Protein AF-A0A2V0NKI1-F1 (afdb_monomer_lite)

Radius of gyration: 50.58 Å; chains: 1; bounding box: 112×84×139 Å

pLDDT: mean 71.42, std 19.29, range [29.73, 95.88]

Structure (mmCIF, N/CA/C/O backbone):
data_AF-A0A2V0NKI1-F1
#
_entry.id   AF-A0A2V0NKI1-F1
#
loop_
_atom_site.group_PDB
_atom_site.id
_atom_site.type_symbol
_atom_site.label_atom_id
_atom_site.label_alt_id
_atom_site.label_comp_id
_atom_site.label_asym_id
_atom_site.label_entity_id
_atom_site.label_seq_id
_atom_site.pdbx_PDB_ins_code
_atom_site.Cartn_x
_atom_site.Cartn_y
_atom_site.Cartn_z
_atom_site.occupancy
_atom_site.B_iso_or_equiv
_atom_site.auth_seq_id
_atom_site.auth_comp_id
_atom_site.auth_asym_id
_atom_site.auth_atom_id
_atom_site.pdbx_PDB_model_num
ATOM 1 N N . MET A 1 1 ? 30.626 45.806 -41.479 1.00 42.84 1 MET A N 1
ATOM 2 C CA . MET A 1 1 ? 31.900 45.956 -42.205 1.00 42.84 1 MET A CA 1
ATOM 3 C C . MET A 1 1 ? 31.624 45.626 -43.654 1.00 42.84 1 MET A C 1
ATOM 5 O O . MET A 1 1 ? 31.776 44.486 -44.073 1.00 42.84 1 MET A O 1
ATOM 9 N N . GLU A 1 2 ? 31.114 46.631 -44.366 1.00 38.22 2 GLU A N 1
ATOM 10 C CA . GLU A 1 2 ? 31.256 46.736 -45.813 1.00 38.22 2 GLU A CA 1
ATOM 11 C C . GLU A 1 2 ? 32.729 46.614 -46.216 1.00 38.22 2 GLU A C 1
ATOM 13 O O . GLU A 1 2 ? 33.619 47.133 -45.541 1.00 38.22 2 GLU A O 1
ATOM 18 N N . GLY A 1 3 ? 32.954 45.936 -47.335 1.00 38.38 3 GLY A N 1
ATOM 19 C CA . GLY A 1 3 ? 34.212 45.898 -48.064 1.00 38.38 3 GLY A CA 1
ATOM 20 C C . GLY A 1 3 ? 33.867 45.924 -49.542 1.00 38.38 3 GLY A C 1
ATOM 21 O O . GLY A 1 3 ? 33.578 44.890 -50.136 1.00 38.38 3 GLY A O 1
ATOM 22 N N . ASP A 1 4 ? 33.793 47.141 -50.056 1.00 36.22 4 ASP A N 1
ATOM 23 C CA . ASP A 1 4 ? 33.351 47.521 -51.386 1.00 36.22 4 ASP A CA 1
ATOM 24 C C . ASP A 1 4 ? 34.476 47.392 -52.434 1.00 36.22 4 ASP A C 1
ATOM 26 O O . ASP A 1 4 ? 35.662 47.440 -52.112 1.00 36.22 4 ASP A O 1
ATOM 30 N N . ALA A 1 5 ? 34.034 47.309 -53.688 1.00 36.66 5 ALA A N 1
ATOM 31 C CA . ALA A 1 5 ? 34.648 47.823 -54.912 1.00 36.66 5 ALA A CA 1
ATOM 32 C C . ALA A 1 5 ? 36.059 47.390 -55.388 1.00 36.66 5 ALA A C 1
ATOM 34 O O . ALA A 1 5 ? 37.097 47.737 -54.836 1.00 36.66 5 ALA A O 1
ATOM 35 N N . GLY A 1 6 ? 36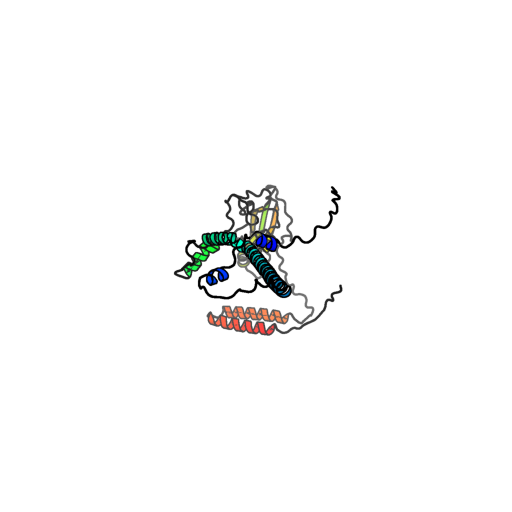.065 46.905 -56.638 1.00 31.33 6 GLY A N 1
ATOM 36 C CA . GLY A 1 6 ? 36.747 47.631 -57.720 1.00 31.33 6 GLY A CA 1
ATOM 37 C C . GLY A 1 6 ? 37.967 46.947 -58.341 1.00 31.33 6 GLY A C 1
ATOM 38 O O . GLY A 1 6 ? 38.971 46.722 -57.678 1.00 31.33 6 GLY A O 1
ATOM 39 N N . GLY A 1 7 ? 37.931 46.688 -59.658 1.00 31.89 7 GLY A N 1
ATOM 40 C CA . GLY A 1 7 ? 39.127 46.193 -60.349 1.00 31.89 7 GLY A CA 1
ATOM 41 C C . GLY A 1 7 ? 39.020 45.853 -61.837 1.00 31.89 7 GLY A C 1
ATOM 42 O O . GLY A 1 7 ? 39.286 44.724 -62.208 1.00 31.89 7 GLY A O 1
ATOM 43 N N . SER A 1 8 ? 38.684 46.849 -62.660 1.00 36.12 8 SER A N 1
ATOM 44 C CA . SER A 1 8 ? 39.164 47.098 -64.037 1.00 36.12 8 SER A CA 1
ATOM 45 C C . SER A 1 8 ? 39.086 46.035 -65.160 1.00 36.12 8 SER A C 1
ATOM 47 O O . SER A 1 8 ? 39.614 44.929 -65.100 1.00 36.12 8 SER A O 1
ATOM 49 N N . ARG A 1 9 ? 38.515 46.484 -66.288 1.00 38.69 9 ARG A N 1
ATOM 50 C CA . ARG A 1 9 ? 38.535 45.854 -67.618 1.00 38.69 9 ARG A CA 1
ATOM 51 C C . ARG A 1 9 ? 39.952 45.849 -68.210 1.00 38.69 9 ARG A C 1
ATOM 53 O O . ARG A 1 9 ? 40.608 46.885 -68.243 1.00 38.69 9 ARG A O 1
ATOM 60 N N . GLY A 1 10 ? 40.350 44.713 -68.783 1.00 36.19 10 GLY A N 1
ATOM 61 C CA . GLY A 1 10 ? 41.530 44.550 -69.632 1.00 36.19 10 GLY A CA 1
ATOM 62 C C . GLY A 1 10 ? 41.159 43.827 -70.928 1.00 36.19 10 GLY A C 1
ATOM 63 O O . GLY A 1 10 ? 40.357 42.900 -70.928 1.00 36.19 10 GLY A O 1
ATOM 64 N N . ILE A 1 11 ? 41.698 44.327 -72.030 1.00 36.84 11 ILE A N 1
ATOM 65 C CA . ILE A 1 11 ? 41.283 44.124 -73.418 1.00 36.84 11 ILE A CA 1
ATOM 66 C C . ILE A 1 11 ? 41.650 42.734 -73.966 1.00 36.84 11 ILE A C 1
ATOM 68 O O . ILE A 1 11 ? 42.653 42.133 -73.594 1.00 36.84 11 ILE A O 1
ATOM 72 N N . ALA A 1 12 ? 40.797 42.281 -74.886 1.00 40.69 12 ALA A N 1
ATOM 73 C CA . ALA A 1 12 ? 40.903 41.149 -75.798 1.00 40.69 12 ALA A CA 1
ATOM 74 C C . ALA A 1 12 ? 42.324 40.642 -76.121 1.00 40.69 12 ALA A C 1
ATOM 76 O O . ALA A 1 12 ? 43.131 41.333 -76.739 1.00 40.69 12 ALA A O 1
ATOM 77 N N . ALA A 1 13 ? 42.543 39.355 -75.846 1.00 38.03 13 ALA A N 1
ATOM 78 C CA . ALA A 1 13 ? 43.472 38.516 -76.590 1.00 38.03 13 ALA A CA 1
ATOM 79 C C . ALA A 1 13 ? 42.649 37.385 -77.223 1.00 38.03 13 ALA A C 1
ATOM 81 O O . ALA A 1 13 ? 41.944 36.661 -76.519 1.00 38.03 13 ALA A O 1
ATOM 82 N N . GLY A 1 14 ? 42.683 37.299 -78.555 1.00 37.53 14 GLY A N 1
ATOM 83 C CA . GLY A 1 14 ? 41.936 36.317 -79.341 1.00 37.53 14 GLY A CA 1
ATOM 84 C C . GLY A 1 14 ? 42.259 34.865 -78.965 1.00 37.53 14 GLY A C 1
ATOM 85 O O . GLY A 1 14 ? 43.222 34.607 -78.236 1.00 37.53 14 GLY A O 1
ATOM 86 N N . PRO A 1 15 ? 41.453 33.903 -79.445 1.00 40.81 15 PRO A N 1
ATOM 87 C CA . PRO A 1 15 ? 41.600 32.502 -79.087 1.00 40.81 15 PRO A CA 1
ATOM 88 C C . PRO A 1 15 ? 42.993 32.025 -79.495 1.00 40.81 15 PRO A C 1
ATOM 90 O O . PRO A 1 15 ? 43.314 31.917 -80.678 1.00 40.81 15 PRO A O 1
ATOM 93 N N . LYS A 1 16 ? 43.831 31.779 -78.483 1.00 48.66 16 LYS A N 1
ATOM 94 C CA . LYS A 1 16 ? 45.132 31.135 -78.637 1.00 48.66 16 LYS A CA 1
ATOM 95 C C . LYS A 1 16 ? 44.899 29.855 -79.434 1.00 48.66 16 LYS A C 1
ATOM 97 O O . LYS A 1 16 ? 44.085 29.022 -79.028 1.00 48.66 16 LYS A O 1
ATOM 102 N N . GLY A 1 17 ? 45.566 29.749 -80.586 1.00 48.31 17 GLY A N 1
ATOM 103 C CA . GLY A 1 17 ? 45.542 28.553 -81.420 1.00 48.31 17 GLY A CA 1
ATOM 104 C C . GLY A 1 17 ? 45.754 27.322 -80.545 1.00 48.31 17 GLY A C 1
ATOM 105 O O . GLY A 1 17 ? 46.531 27.369 -79.591 1.00 48.31 17 GLY A O 1
ATOM 106 N N . SER A 1 18 ? 44.980 26.266 -80.803 1.00 55.00 18 SER A N 1
ATOM 107 C CA . SER A 1 18 ? 44.912 25.109 -79.913 1.00 55.00 18 SER A CA 1
ATOM 108 C C . SER A 1 18 ? 46.316 24.633 -79.527 1.00 55.00 18 SER A C 1
ATOM 110 O O . SER A 1 18 ? 47.179 24.453 -80.385 1.00 55.00 18 SER A O 1
ATOM 112 N N . VAL A 1 19 ? 46.532 24.392 -78.233 1.00 59.97 19 VAL A N 1
ATOM 113 C CA . VAL A 1 19 ? 47.795 23.868 -77.677 1.00 59.97 19 VAL A CA 1
ATOM 114 C C . VAL A 1 19 ? 48.223 22.565 -78.379 1.00 59.97 19 VAL A C 1
ATOM 116 O O . VAL A 1 19 ? 49.399 22.210 -78.399 1.00 59.97 19 VAL A O 1
ATOM 119 N N . LEU A 1 20 ? 47.276 21.865 -79.013 1.00 55.69 20 LEU A N 1
ATOM 120 C CA . LEU A 1 20 ? 47.536 20.710 -79.865 1.00 55.69 20 LEU A CA 1
ATOM 121 C C . LEU A 1 20 ? 48.311 21.070 -81.146 1.00 55.69 20 LEU A C 1
ATOM 123 O O . LEU A 1 20 ? 49.243 20.355 -81.502 1.00 55.69 20 LEU A O 1
ATOM 127 N N . ALA A 1 21 ? 47.965 22.172 -81.817 1.00 55.06 21 ALA A N 1
ATOM 128 C CA . ALA A 1 21 ? 48.627 22.621 -83.044 1.00 55.06 21 ALA A CA 1
ATOM 129 C C . ALA A 1 21 ? 50.081 23.051 -82.782 1.00 55.06 21 ALA A C 1
ATOM 131 O O . ALA A 1 21 ? 50.973 22.715 -83.560 1.00 55.06 21 ALA A O 1
ATOM 132 N N . GLU A 1 22 ? 50.344 23.701 -81.643 1.00 61.97 22 GLU A N 1
ATOM 133 C CA . GLU A 1 22 ? 51.713 24.022 -81.214 1.00 61.97 22 GLU A CA 1
ATOM 134 C C . GLU A 1 22 ? 52.534 22.770 -80.876 1.00 61.97 22 GLU A C 1
ATOM 136 O O . GLU A 1 22 ? 53.717 22.713 -81.206 1.00 61.97 22 GLU A O 1
ATOM 141 N N . ARG A 1 23 ? 51.925 21.740 -80.273 1.00 63.25 23 ARG A N 1
ATOM 142 C CA . ARG A 1 23 ? 52.619 20.476 -79.956 1.00 63.25 23 ARG A CA 1
ATOM 143 C C . ARG A 1 23 ? 52.954 19.640 -81.195 1.00 63.25 23 ARG A C 1
ATOM 145 O O . ARG A 1 23 ? 53.982 18.967 -81.201 1.00 63.25 23 ARG A O 1
ATOM 152 N N . TYR A 1 24 ? 52.145 19.721 -82.255 1.00 58.53 24 TYR A N 1
ATOM 153 C CA . TYR A 1 24 ? 52.472 19.125 -83.558 1.00 58.53 24 TYR A CA 1
ATOM 154 C C . TYR A 1 24 ? 53.577 19.896 -84.291 1.00 58.53 24 TYR A C 1
ATOM 156 O O . TYR A 1 24 ? 54.490 19.273 -84.826 1.00 58.53 24 TYR A O 1
ATOM 164 N N . ALA A 1 25 ? 53.553 21.233 -84.258 1.00 59.56 25 ALA A N 1
ATOM 165 C CA . ALA A 1 25 ? 54.610 22.060 -84.849 1.00 59.56 25 ALA A CA 1
ATOM 166 C C . ALA A 1 25 ? 55.974 21.868 -84.158 1.00 59.56 25 ALA A C 1
ATOM 168 O O . ALA A 1 25 ? 57.017 21.987 -84.796 1.00 59.56 25 ALA A O 1
ATOM 169 N N . ARG A 1 26 ? 55.964 21.533 -82.861 1.00 67.19 26 ARG A N 1
ATOM 170 C CA . ARG A 1 26 ? 57.169 21.278 -82.058 1.00 67.19 26 ARG A CA 1
ATOM 171 C C . ARG A 1 26 ? 57.691 19.834 -82.149 1.00 67.19 26 ARG A C 1
ATOM 173 O O . ARG A 1 26 ? 58.731 19.533 -81.577 1.00 67.19 26 ARG A O 1
ATOM 180 N N . GLY A 1 27 ? 56.995 18.944 -82.866 1.00 53.47 27 GLY A N 1
ATOM 181 C CA . GLY A 1 27 ? 57.443 17.566 -83.111 1.00 53.47 27 GLY A CA 1
ATOM 182 C C . GLY A 1 27 ? 57.421 16.635 -81.890 1.00 53.47 27 GLY A C 1
ATOM 183 O O . GLY A 1 27 ? 58.040 15.575 -81.925 1.00 53.47 27 GLY A O 1
ATOM 184 N N . GLU A 1 28 ? 56.719 17.000 -80.811 1.00 60.44 28 GLU A N 1
ATOM 185 C CA . GLU A 1 28 ? 56.742 16.263 -79.532 1.00 60.44 28 GLU A CA 1
ATOM 186 C C . GLU A 1 28 ? 55.846 15.008 -79.520 1.00 60.44 28 GLU A C 1
ATOM 188 O O . GLU A 1 28 ? 55.993 14.143 -78.657 1.00 60.44 28 GLU A O 1
ATOM 193 N N . LEU A 1 29 ? 54.933 14.865 -80.485 1.00 49.38 29 LEU A N 1
ATOM 194 C CA . LEU A 1 29 ? 54.075 13.687 -80.635 1.00 49.38 29 LEU A CA 1
ATOM 195 C C . LEU A 1 29 ? 54.612 12.786 -81.754 1.00 49.38 29 LEU A C 1
ATOM 197 O O . LEU A 1 29 ? 54.480 13.092 -82.938 1.00 49.38 29 LEU A O 1
ATOM 201 N N . ARG A 1 30 ? 55.203 11.645 -81.376 1.00 55.31 30 ARG A N 1
ATOM 202 C CA . ARG A 1 30 ? 55.489 10.551 -82.316 1.00 55.31 30 ARG A CA 1
ATOM 203 C C . ARG A 1 30 ? 54.176 10.030 -82.900 1.00 55.31 30 ARG A C 1
ATOM 205 O O . ARG A 1 30 ? 53.220 9.791 -82.164 1.00 55.31 30 ARG A O 1
ATOM 212 N N . ALA A 1 31 ? 54.162 9.848 -84.220 1.00 51.28 31 ALA A N 1
ATOM 213 C CA . ALA A 1 31 ? 53.036 9.291 -84.956 1.00 51.28 31 ALA A CA 1
ATOM 214 C C . ALA A 1 31 ? 52.544 7.967 -84.328 1.00 51.28 31 ALA A C 1
ATOM 216 O O . ALA A 1 31 ? 53.363 7.191 -83.823 1.00 51.28 31 ALA A O 1
ATOM 217 N N . PRO A 1 32 ? 51.227 7.689 -84.363 1.00 52.31 32 PRO A N 1
ATOM 218 C CA . PRO A 1 32 ? 50.674 6.441 -83.851 1.00 52.31 32 PRO A CA 1
ATOM 219 C C . PRO A 1 32 ? 51.313 5.220 -84.544 1.00 52.31 32 PRO A C 1
ATOM 221 O O . PRO A 1 32 ? 51.683 5.294 -85.721 1.00 52.31 32 PRO A O 1
ATOM 224 N N . PRO A 1 33 ? 51.425 4.073 -83.845 1.00 49.94 33 PRO A N 1
ATOM 225 C CA . PRO A 1 33 ? 52.222 2.915 -84.271 1.00 49.94 33 PRO A CA 1
ATOM 226 C C . PRO A 1 33 ? 51.782 2.274 -85.599 1.00 49.94 33 PRO A C 1
ATOM 228 O O . PRO A 1 33 ? 52.532 1.489 -86.174 1.00 49.94 33 PRO A O 1
ATOM 231 N N . ALA A 1 34 ? 50.620 2.649 -86.140 1.00 46.91 34 ALA A N 1
ATOM 232 C CA . ALA A 1 34 ? 50.163 2.211 -87.456 1.00 46.91 34 ALA A CA 1
ATOM 233 C C . ALA A 1 34 ? 51.041 2.727 -88.619 1.00 46.91 34 ALA A C 1
ATOM 235 O O . ALA A 1 34 ? 51.111 2.076 -89.658 1.00 46.91 34 ALA A O 1
ATOM 236 N N . ALA A 1 35 ? 51.759 3.846 -88.451 1.00 47.94 35 ALA A N 1
ATOM 237 C CA . ALA A 1 35 ? 52.639 4.396 -89.491 1.00 47.94 35 ALA A CA 1
ATOM 238 C C . ALA A 1 35 ? 54.048 3.766 -89.512 1.00 47.94 35 ALA A C 1
ATOM 240 O O . ALA A 1 35 ? 54.726 3.809 -90.536 1.00 47.94 35 ALA A O 1
ATOM 241 N N . ALA A 1 36 ? 54.493 3.146 -88.411 1.00 46.22 36 ALA A N 1
ATOM 242 C CA . ALA A 1 36 ? 55.815 2.515 -88.335 1.00 46.22 36 ALA A CA 1
ATOM 243 C C . ALA A 1 36 ? 55.852 1.122 -88.996 1.00 46.22 36 ALA A C 1
ATOM 245 O O . ALA A 1 36 ? 56.903 0.692 -89.466 1.00 46.22 36 ALA A O 1
ATOM 246 N N . ALA A 1 37 ? 54.707 0.438 -89.092 1.00 47.28 37 ALA A N 1
ATOM 247 C CA . ALA A 1 37 ? 54.611 -0.890 -89.703 1.00 47.28 37 ALA A CA 1
ATOM 248 C C . ALA A 1 37 ? 54.686 -0.875 -91.246 1.00 47.28 37 ALA A C 1
ATOM 250 O O . ALA A 1 37 ? 55.004 -1.895 -91.851 1.00 47.28 37 ALA A O 1
ATOM 251 N N . ALA A 1 38 ? 54.451 0.271 -91.895 1.00 46.56 38 ALA A N 1
ATOM 252 C CA . ALA A 1 38 ? 54.482 0.396 -93.358 1.00 46.56 38 ALA A CA 1
ATOM 253 C C . ALA A 1 38 ? 55.881 0.701 -93.938 1.00 46.56 38 ALA A C 1
ATOM 255 O O . ALA A 1 38 ? 56.062 0.671 -95.153 1.00 46.56 38 ALA A O 1
ATOM 256 N N . ALA A 1 39 ? 56.885 0.974 -93.096 1.00 47.56 39 ALA A N 1
ATOM 257 C CA . ALA A 1 39 ? 58.233 1.344 -93.542 1.00 47.56 39 ALA A CA 1
ATOM 258 C C . ALA A 1 39 ? 59.152 0.141 -93.855 1.00 47.56 39 ALA A C 1
ATOM 260 O O . ALA A 1 39 ? 60.257 0.337 -94.355 1.00 47.56 39 ALA A O 1
ATOM 261 N N . ALA A 1 40 ? 58.719 -1.097 -93.582 1.00 51.38 40 ALA A N 1
ATOM 262 C CA . ALA A 1 40 ? 59.560 -2.294 -93.715 1.00 51.38 40 ALA A CA 1
ATOM 263 C C . ALA A 1 40 ? 59.412 -3.055 -95.049 1.00 51.38 40 ALA A C 1
ATOM 265 O O . ALA A 1 40 ? 60.158 -3.998 -95.299 1.00 51.38 40 ALA A O 1
ATOM 266 N N . THR A 1 41 ? 58.501 -2.655 -95.939 1.00 44.56 41 THR A N 1
ATOM 267 C CA . THR A 1 41 ? 58.326 -3.307 -97.249 1.00 44.56 41 THR A CA 1
ATOM 268 C C . THR A 1 41 ? 58.454 -2.286 -98.368 1.00 44.56 41 THR A C 1
ATOM 270 O O . THR A 1 41 ? 57.519 -1.558 -98.693 1.00 44.56 41 THR A O 1
ATOM 273 N N . GLY A 1 42 ? 59.647 -2.218 -98.957 1.00 47.00 42 GLY A N 1
ATOM 274 C CA . GLY A 1 42 ? 59.918 -1.365 -100.104 1.00 47.00 42 GLY A CA 1
ATOM 275 C C . GLY A 1 42 ? 59.153 -1.812 -101.351 1.00 47.00 42 GLY A C 1
ATOM 276 O O . GLY A 1 42 ? 59.370 -2.918 -101.838 1.00 47.00 42 GLY A O 1
ATOM 277 N N . ARG A 1 43 ? 58.304 -0.923 -101.884 1.00 42.88 43 ARG A N 1
ATOM 278 C CA . ARG A 1 43 ? 58.129 -0.618 -103.321 1.00 42.88 43 ARG A CA 1
ATOM 279 C C . ARG A 1 43 ? 56.979 0.381 -103.525 1.00 42.88 43 ARG A C 1
ATOM 281 O O . ARG A 1 43 ? 55.824 0.045 -103.321 1.00 42.88 43 ARG A O 1
ATOM 288 N N . GLY A 1 44 ? 57.337 1.584 -103.981 1.00 42.25 44 GLY A N 1
ATOM 289 C CA . GLY A 1 44 ? 56.579 2.417 -104.925 1.00 42.25 44 GLY A CA 1
ATOM 290 C C . GLY A 1 44 ? 55.153 2.866 -104.578 1.00 42.25 44 GLY A C 1
ATOM 291 O O . GLY A 1 44 ? 54.203 2.198 -104.959 1.00 42.25 44 GLY A O 1
ATOM 292 N N . ALA A 1 45 ? 55.020 4.074 -104.021 1.00 47.38 45 ALA A N 1
ATOM 293 C CA . ALA A 1 45 ? 54.122 5.146 -104.492 1.00 47.38 45 ALA A CA 1
ATOM 294 C C . ALA A 1 45 ? 54.296 6.384 -103.583 1.00 47.38 45 ALA A C 1
ATOM 296 O O . ALA A 1 45 ? 54.384 6.215 -102.365 1.00 47.38 45 ALA A O 1
ATOM 297 N N . PRO A 1 46 ? 54.339 7.624 -104.109 1.00 46.62 46 PRO A N 1
ATOM 298 C CA . PRO A 1 46 ? 54.236 8.809 -103.265 1.00 46.62 46 PRO A CA 1
ATOM 299 C C . PRO A 1 46 ? 52.834 8.837 -102.642 1.00 46.62 46 PRO A C 1
ATOM 301 O O . PRO A 1 46 ? 51.842 9.047 -103.339 1.00 46.62 46 PRO A O 1
ATOM 304 N N . GLN A 1 47 ? 52.738 8.576 -101.335 1.00 52.06 47 GLN A N 1
ATOM 305 C CA . GLN A 1 47 ? 51.493 8.799 -100.605 1.00 52.06 47 GLN A CA 1
ATOM 306 C C . GLN A 1 47 ? 51.157 10.298 -100.666 1.00 52.06 47 GLN A C 1
ATOM 308 O O . GLN A 1 47 ? 52.047 11.122 -100.429 1.00 52.06 47 GLN A O 1
ATOM 313 N N . PRO A 1 48 ? 49.909 10.679 -100.995 1.00 52.91 48 PRO A N 1
ATOM 314 C CA . PRO A 1 48 ? 49.497 12.071 -100.908 1.00 52.91 48 PRO A CA 1
ATOM 315 C C . PRO A 1 48 ? 49.662 12.557 -99.458 1.00 52.91 48 PRO A C 1
ATOM 317 O O . PRO A 1 48 ? 49.497 11.755 -98.532 1.00 52.91 48 PRO A O 1
ATOM 320 N N . PRO A 1 49 ? 49.997 13.843 -99.239 1.00 55.53 49 PRO A N 1
ATOM 321 C CA . PRO A 1 49 ? 50.175 14.381 -97.897 1.00 55.53 49 PRO A CA 1
ATOM 322 C C . PRO A 1 49 ? 48.922 14.107 -97.053 1.00 55.53 49 PRO A C 1
ATOM 324 O O . PRO A 1 49 ? 47.817 14.080 -97.609 1.00 55.53 49 PRO A O 1
ATOM 327 N N . PRO A 1 50 ? 49.073 13.895 -95.731 1.00 58.12 50 PRO A N 1
ATOM 328 C CA . PRO A 1 50 ? 47.944 13.646 -94.845 1.00 58.12 50 PRO A CA 1
ATOM 329 C C . PRO A 1 50 ? 46.896 14.733 -95.079 1.00 58.12 50 PRO A C 1
ATOM 331 O O . PRO A 1 50 ? 47.181 15.920 -94.912 1.00 58.12 50 PRO A O 1
ATOM 334 N N . ARG A 1 51 ? 45.703 14.334 -95.541 1.00 57.22 51 ARG A N 1
ATOM 335 C CA . ARG A 1 51 ? 44.581 15.261 -95.691 1.00 57.22 51 ARG A CA 1
ATOM 336 C C . ARG A 1 51 ? 44.360 15.899 -94.327 1.00 57.22 51 ARG A C 1
ATOM 338 O O . ARG A 1 51 ? 44.111 15.191 -93.353 1.00 57.22 51 ARG A O 1
ATOM 345 N N . PHE A 1 52 ? 44.485 17.221 -94.264 1.00 58.84 52 PHE A N 1
ATOM 346 C CA . PHE A 1 52 ? 44.040 17.965 -93.098 1.00 58.84 52 PHE A CA 1
ATOM 347 C C . PHE A 1 52 ? 42.574 17.598 -92.862 1.00 58.84 52 PHE A C 1
ATOM 349 O O . PHE A 1 52 ? 41.808 17.605 -93.834 1.00 58.84 52 PHE A O 1
ATOM 356 N N . PRO A 1 53 ? 42.201 17.217 -91.629 1.00 61.12 53 PRO A N 1
ATOM 357 C CA . PRO A 1 53 ? 40.835 16.830 -91.346 1.00 61.12 53 PRO A CA 1
ATOM 358 C C . PRO A 1 53 ? 39.943 18.000 -91.730 1.00 61.12 53 PRO A C 1
ATOM 360 O O . PRO A 1 53 ? 40.222 19.159 -91.404 1.00 61.12 53 PRO A O 1
ATOM 363 N N . THR A 1 54 ? 38.911 17.698 -92.502 1.00 69.94 54 THR A N 1
ATOM 364 C CA . THR A 1 54 ? 37.953 18.721 -92.908 1.00 69.94 54 THR A CA 1
ATOM 365 C C . THR A 1 54 ? 37.291 19.287 -91.655 1.00 69.94 54 THR A C 1
ATOM 367 O O . THR A 1 54 ? 37.144 18.590 -90.648 1.00 69.94 54 THR A O 1
ATOM 370 N N . ASN A 1 55 ? 36.887 20.560 -91.685 1.00 76.44 55 ASN A N 1
ATOM 371 C CA . ASN A 1 55 ? 36.240 21.191 -90.528 1.00 76.44 55 ASN A CA 1
ATOM 372 C C . ASN A 1 55 ? 35.042 20.361 -90.022 1.00 76.44 55 ASN A C 1
ATOM 374 O O . ASN A 1 55 ? 34.772 20.343 -88.828 1.00 76.44 55 ASN A O 1
ATOM 378 N N . GLU A 1 56 ? 34.381 19.609 -90.906 1.00 79.38 56 GLU A N 1
ATOM 379 C CA . GLU A 1 56 ? 33.291 18.689 -90.573 1.00 79.38 56 GLU A CA 1
ATOM 380 C C . GLU A 1 56 ? 33.738 17.474 -89.741 1.00 79.38 56 GLU A C 1
ATOM 382 O O . GLU A 1 56 ? 33.052 17.094 -88.794 1.00 79.38 56 GLU A O 1
ATOM 387 N N . GLU A 1 57 ? 34.892 16.875 -90.041 1.00 78.88 57 GLU A N 1
ATOM 388 C CA . GLU A 1 57 ? 35.451 15.752 -89.272 1.00 78.88 57 GLU A CA 1
ATOM 389 C C . GLU A 1 57 ? 35.927 16.208 -87.890 1.00 78.88 57 GLU A C 1
ATOM 391 O O . GLU A 1 57 ? 35.708 15.518 -86.893 1.00 78.88 57 GLU A O 1
ATOM 396 N N . VAL A 1 58 ? 36.516 17.406 -87.812 1.00 79.56 58 VAL A N 1
ATOM 397 C CA . VAL A 1 58 ? 36.919 18.018 -86.537 1.00 79.56 58 VAL A CA 1
ATOM 398 C C . VAL A 1 58 ? 35.697 18.333 -85.675 1.00 79.56 58 VAL A C 1
ATOM 400 O O . VAL A 1 58 ? 35.713 18.065 -84.473 1.00 79.56 58 VAL A O 1
ATOM 403 N N . VAL A 1 59 ? 34.622 18.854 -86.275 1.00 83.00 59 VAL A N 1
ATOM 404 C CA . VAL A 1 59 ? 33.362 19.134 -85.570 1.00 83.00 59 VAL A CA 1
ATOM 405 C C . VAL A 1 59 ? 32.714 17.843 -85.067 1.00 83.00 59 VAL A C 1
ATOM 407 O O . VAL A 1 59 ? 32.307 17.802 -83.909 1.00 83.00 59 VAL A O 1
ATOM 410 N N . LYS A 1 60 ? 32.692 16.766 -85.865 1.00 83.75 60 LYS A N 1
ATOM 411 C CA . LYS A 1 60 ? 32.173 15.457 -85.424 1.00 83.75 60 LYS A CA 1
ATOM 412 C C . LYS A 1 60 ? 32.975 14.870 -84.262 1.00 83.75 60 LYS A C 1
ATOM 414 O O . LYS A 1 60 ? 32.385 14.441 -83.278 1.00 83.75 60 LYS A O 1
ATOM 419 N N . ALA A 1 61 ? 34.305 14.915 -84.333 1.00 79.19 61 ALA A N 1
ATOM 420 C CA . ALA A 1 61 ? 35.164 14.420 -83.257 1.00 79.19 61 ALA A CA 1
ATOM 421 C C . ALA A 1 61 ? 35.032 15.251 -81.965 1.00 79.19 61 ALA A C 1
ATOM 423 O O . ALA A 1 61 ? 35.092 14.714 -80.858 1.00 79.19 61 ALA A O 1
ATOM 424 N N . LEU A 1 62 ? 34.837 16.569 -82.086 1.00 82.50 62 LEU A N 1
ATOM 425 C CA . LEU A 1 62 ? 34.532 17.436 -80.945 1.00 82.50 62 LEU A CA 1
ATOM 426 C C . LEU A 1 62 ? 33.170 17.105 -80.344 1.00 82.50 62 LEU A C 1
ATOM 428 O O . LEU A 1 62 ? 33.052 17.053 -79.123 1.00 82.50 62 LEU A O 1
ATOM 432 N N . GLN A 1 63 ? 32.168 16.862 -81.184 1.00 86.44 63 GLN A N 1
ATOM 433 C CA . GLN A 1 63 ? 30.826 16.529 -80.738 1.00 86.44 63 GLN A CA 1
ATOM 434 C C . GLN A 1 63 ? 30.805 15.199 -79.974 1.00 86.44 63 GLN A C 1
ATOM 436 O O . GLN A 1 63 ? 30.320 15.167 -78.848 1.00 86.44 63 GLN A O 1
ATOM 441 N N . GLU A 1 64 ? 31.445 14.154 -80.499 1.00 88.06 64 GLU A N 1
ATOM 442 C CA . GLU A 1 64 ? 31.582 12.861 -79.813 1.00 88.06 64 GLU A CA 1
ATOM 443 C C . GLU A 1 64 ? 32.319 13.005 -78.468 1.00 88.06 64 GLU A C 1
ATOM 445 O O . GLU A 1 64 ? 31.956 12.412 -77.448 1.00 88.06 64 GLU A O 1
ATOM 450 N N . ARG A 1 65 ? 33.340 13.867 -78.416 1.00 83.50 65 ARG A N 1
ATOM 451 C CA . ARG A 1 65 ? 34.069 14.136 -77.172 1.00 83.50 65 ARG A CA 1
ATOM 452 C C . ARG A 1 65 ? 33.236 14.914 -76.152 1.00 83.50 65 ARG A C 1
ATOM 454 O O . ARG A 1 65 ? 33.381 14.699 -74.948 1.00 83.50 65 ARG A O 1
ATOM 461 N N . VAL A 1 66 ? 32.377 15.821 -76.606 1.00 89.00 66 VAL A N 1
ATOM 462 C CA . VAL A 1 66 ? 31.447 16.545 -75.733 1.00 89.00 66 VAL A CA 1
ATOM 463 C C . VAL A 1 66 ? 30.372 15.596 -75.214 1.00 89.00 66 VAL A C 1
ATOM 465 O O . VAL A 1 66 ? 30.135 15.586 -74.011 1.00 89.00 66 VAL A O 1
ATOM 468 N N . GLU A 1 67 ? 29.794 14.755 -76.069 1.00 86.06 67 GLU A N 1
ATOM 469 C CA . GLU A 1 67 ? 28.785 13.758 -75.691 1.00 86.06 67 GLU A CA 1
ATOM 470 C C . GLU A 1 67 ? 29.333 12.788 -74.635 1.00 86.06 67 GLU A C 1
ATOM 472 O O . GLU A 1 67 ? 28.760 12.663 -73.554 1.00 86.06 67 GLU A O 1
ATOM 477 N N . THR A 1 68 ? 30.526 12.228 -74.857 1.00 83.06 68 THR A N 1
ATOM 478 C CA . THR A 1 68 ? 31.192 11.355 -73.871 1.00 83.06 68 THR A CA 1
ATOM 479 C C . THR A 1 68 ? 31.515 12.069 -72.554 1.00 83.06 68 THR A C 1
ATOM 481 O O . THR A 1 68 ? 31.380 11.479 -71.481 1.00 83.06 68 THR A O 1
ATOM 484 N N . THR A 1 69 ? 31.902 13.348 -72.594 1.00 82.12 69 THR A N 1
ATOM 485 C CA . THR A 1 69 ? 32.160 14.136 -71.375 1.00 82.12 69 THR A CA 1
ATOM 486 C C . THR A 1 69 ? 30.865 14.413 -70.608 1.00 82.12 69 THR A C 1
ATOM 488 O O . THR A 1 69 ? 30.834 14.307 -69.382 1.00 82.12 69 THR A O 1
ATOM 491 N N . VAL A 1 70 ? 29.782 14.727 -71.319 1.00 88.56 70 VAL A N 1
ATOM 492 C CA . VAL A 1 70 ? 28.457 14.963 -70.735 1.00 88.56 70 VAL A CA 1
ATOM 493 C C . VAL A 1 70 ? 27.910 13.685 -70.097 1.00 88.56 70 VAL A C 1
ATOM 495 O O . VAL A 1 70 ? 27.423 13.736 -68.964 1.00 88.56 70 VAL A O 1
ATOM 498 N N . ASP A 1 71 ? 28.052 12.538 -70.763 1.00 85.69 71 ASP A N 1
ATOM 499 C CA . ASP A 1 71 ? 27.625 11.241 -70.235 1.00 85.69 71 ASP A CA 1
ATOM 500 C C . ASP A 1 71 ? 28.424 10.838 -68.995 1.00 85.69 71 ASP A C 1
ATOM 502 O O . ASP A 1 71 ? 27.845 10.393 -67.999 1.00 85.69 71 ASP A O 1
ATOM 506 N N . LEU A 1 72 ? 29.739 11.079 -68.996 1.00 85.25 72 LEU A N 1
ATOM 507 C CA . LEU A 1 72 ? 30.572 10.894 -67.809 1.00 85.25 72 LEU A CA 1
ATOM 508 C C . LEU A 1 72 ? 30.086 11.784 -66.661 1.00 85.25 72 LEU A C 1
ATOM 510 O O . LEU A 1 72 ? 29.817 11.273 -65.575 1.00 85.25 72 LEU A O 1
ATOM 514 N N . CYS A 1 73 ? 29.886 13.087 -66.884 1.00 84.88 73 CYS A N 1
ATOM 515 C CA . CYS A 1 73 ? 29.378 13.996 -65.852 1.00 84.88 73 CYS A CA 1
ATOM 516 C C . CYS A 1 73 ? 28.007 13.563 -65.307 1.00 84.88 73 CYS A C 1
ATOM 518 O O . CYS A 1 73 ? 27.778 13.622 -64.095 1.00 84.88 73 CYS A O 1
ATOM 520 N N . ARG A 1 74 ? 27.099 13.094 -66.171 1.00 88.69 74 ARG A N 1
ATOM 521 C CA . ARG A 1 74 ? 25.781 12.590 -65.764 1.00 88.69 74 ARG A CA 1
ATOM 522 C C . ARG A 1 74 ? 25.908 11.338 -64.898 1.00 88.69 74 ARG A C 1
ATOM 524 O O . ARG A 1 74 ? 25.284 11.273 -63.838 1.00 88.69 74 ARG A O 1
ATOM 531 N N . ASN A 1 75 ? 26.745 10.389 -65.304 1.00 88.38 75 ASN A N 1
ATOM 532 C CA . ASN A 1 75 ? 26.972 9.143 -64.575 1.00 88.38 75 ASN A CA 1
ATOM 533 C C . ASN A 1 75 ? 27.665 9.386 -63.228 1.00 88.38 75 ASN A C 1
ATOM 535 O O . ASN A 1 75 ? 27.224 8.843 -62.216 1.00 88.38 75 ASN A O 1
ATOM 539 N N . TYR A 1 76 ? 28.664 10.274 -63.170 1.00 90.50 76 TYR A N 1
ATOM 540 C CA . TYR A 1 76 ? 29.295 10.680 -61.909 1.00 90.50 76 TYR A CA 1
ATOM 541 C C . TYR A 1 76 ? 28.316 11.384 -60.971 1.00 90.50 76 TYR A C 1
ATOM 543 O O . TYR A 1 76 ? 28.351 11.145 -59.767 1.00 90.50 76 TYR A O 1
ATOM 551 N N . ARG A 1 77 ? 27.394 12.198 -61.500 1.00 91.69 77 ARG A N 1
ATOM 552 C CA . ARG A 1 77 ? 26.341 12.824 -60.691 1.00 91.69 77 ARG A CA 1
ATOM 553 C C . ARG A 1 77 ? 25.400 11.780 -60.087 1.00 91.69 77 ARG A C 1
ATOM 555 O O . ARG A 1 77 ? 25.078 11.879 -58.908 1.00 91.69 77 ARG A O 1
ATOM 562 N N . HIS A 1 78 ? 24.980 10.774 -60.855 1.00 90.12 78 HIS A N 1
ATOM 563 C CA . HIS A 1 78 ? 24.160 9.677 -60.326 1.00 90.12 78 HIS A CA 1
ATOM 564 C C . HIS A 1 78 ? 24.915 8.825 -59.299 1.00 90.12 78 HIS A C 1
ATOM 566 O O . HIS A 1 78 ? 24.355 8.507 -58.253 1.00 90.12 78 HIS A O 1
ATOM 572 N N . ALA A 1 79 ? 26.193 8.525 -59.546 1.00 92.88 79 ALA A N 1
ATOM 573 C CA . ALA A 1 79 ? 27.042 7.820 -58.591 1.00 92.88 79 ALA A CA 1
ATOM 574 C C . ALA A 1 79 ? 27.231 8.621 -57.292 1.00 92.88 79 ALA A C 1
ATOM 576 O O . ALA A 1 79 ? 27.128 8.056 -56.208 1.00 92.88 79 ALA A O 1
ATOM 577 N N . ALA A 1 80 ? 27.431 9.939 -57.376 1.00 93.50 80 ALA A N 1
ATOM 578 C CA . ALA A 1 80 ? 27.547 10.808 -56.207 1.00 93.50 80 ALA A CA 1
ATOM 579 C C . ALA A 1 80 ? 26.251 10.840 -55.380 1.00 93.50 80 ALA A C 1
ATOM 581 O O . ALA A 1 80 ? 26.307 10.715 -54.159 1.00 93.50 80 ALA A O 1
ATOM 582 N N . TRP A 1 81 ? 25.085 10.932 -56.030 1.00 94.56 81 TRP A N 1
ATOM 583 C CA . TRP A 1 81 ? 23.789 10.844 -55.345 1.00 94.56 81 TRP A CA 1
ATOM 584 C C . TRP A 1 81 ? 23.559 9.480 -54.694 1.00 94.56 81 TRP A C 1
ATOM 586 O O . TRP A 1 81 ? 23.054 9.422 -53.576 1.00 94.56 81 TRP A O 1
ATOM 596 N N . TYR A 1 82 ? 23.964 8.391 -55.351 1.00 95.12 82 TYR A N 1
ATOM 597 C CA . TYR A 1 82 ? 23.893 7.053 -54.769 1.00 95.12 82 TYR A CA 1
ATOM 598 C C . TYR A 1 82 ? 24.811 6.914 -53.548 1.00 95.12 82 TYR A C 1
ATOM 600 O O . TYR A 1 82 ? 24.375 6.434 -52.507 1.00 95.12 82 TYR A O 1
ATOM 608 N N . MET A 1 83 ? 26.053 7.400 -53.627 1.00 95.44 83 MET A N 1
ATOM 609 C CA . MET A 1 83 ? 26.980 7.392 -52.490 1.00 95.44 83 MET A CA 1
ATOM 610 C C . MET A 1 83 ? 26.465 8.242 -51.325 1.00 95.44 83 MET A C 1
ATOM 612 O O . MET A 1 83 ? 26.570 7.824 -50.174 1.00 95.44 83 MET A O 1
ATOM 616 N N . LEU A 1 84 ? 25.856 9.398 -51.611 1.00 95.19 84 LEU A N 1
ATOM 617 C CA . LEU A 1 84 ? 25.209 10.229 -50.597 1.00 95.19 84 LEU A CA 1
ATOM 618 C C . LEU A 1 84 ? 24.022 9.505 -49.949 1.00 95.19 84 LEU A C 1
ATOM 620 O O . LEU A 1 84 ? 23.885 9.534 -48.729 1.00 95.19 84 LEU A O 1
ATOM 624 N N . PHE A 1 85 ? 23.190 8.829 -50.745 1.00 95.88 85 PHE A N 1
ATOM 625 C CA . PHE A 1 85 ? 22.079 8.024 -50.241 1.00 95.88 85 PHE A CA 1
ATOM 626 C C . PHE A 1 85 ? 22.568 6.883 -49.342 1.00 95.88 85 PHE A C 1
ATOM 628 O O . PHE A 1 85 ? 22.048 6.720 -48.244 1.00 95.88 85 PHE A O 1
ATOM 635 N N . VAL A 1 86 ? 23.598 6.139 -49.757 1.00 95.81 86 VAL A N 1
ATOM 636 C CA . VAL A 1 86 ? 24.192 5.066 -48.943 1.00 95.81 86 VAL A CA 1
ATOM 637 C C . VAL A 1 86 ? 24.771 5.625 -47.644 1.00 95.81 86 VAL A C 1
ATOM 639 O O . VAL A 1 86 ? 24.535 5.054 -46.585 1.00 95.81 86 VAL A O 1
ATOM 642 N N . ALA A 1 87 ? 25.475 6.759 -47.687 1.00 95.38 87 ALA A N 1
ATOM 643 C CA . ALA A 1 87 ? 26.005 7.395 -46.483 1.00 95.38 87 ALA A CA 1
ATOM 644 C C . ALA A 1 87 ? 24.882 7.820 -45.520 1.00 95.38 87 ALA A C 1
ATOM 646 O O . ALA A 1 87 ? 24.942 7.500 -44.334 1.00 95.38 87 ALA A O 1
ATOM 647 N N . LEU A 1 88 ? 23.828 8.470 -46.027 1.00 94.81 88 LEU A N 1
ATOM 648 C CA . LEU A 1 88 ? 22.650 8.835 -45.232 1.00 94.81 88 LEU A CA 1
ATOM 649 C C . LEU A 1 88 ? 21.940 7.602 -44.662 1.00 94.81 88 LEU A C 1
ATOM 651 O O . LEU A 1 88 ? 21.554 7.603 -43.497 1.00 94.81 88 LEU A O 1
ATOM 655 N N . TYR A 1 89 ? 21.814 6.535 -45.449 1.00 94.25 89 TYR A N 1
ATOM 656 C CA . TYR A 1 89 ? 21.228 5.274 -4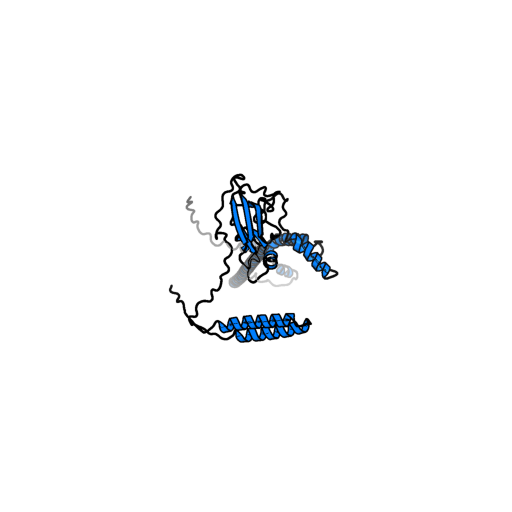5.008 1.00 94.25 89 TYR A CA 1
ATOM 657 C C . TYR A 1 89 ? 22.045 4.638 -43.875 1.00 94.25 89 TYR A C 1
ATOM 659 O O . TYR A 1 89 ? 21.477 4.245 -42.860 1.00 94.25 89 TYR A O 1
ATOM 667 N N . MET A 1 90 ? 23.376 4.618 -43.988 1.00 93.31 90 MET A N 1
ATOM 668 C CA . MET A 1 90 ? 24.258 4.124 -42.924 1.00 93.31 90 MET A CA 1
ATOM 669 C C . MET A 1 90 ? 24.176 4.985 -41.656 1.00 93.31 90 MET A C 1
ATOM 671 O O . MET A 1 90 ? 24.227 4.442 -40.557 1.00 93.31 90 MET A O 1
ATOM 675 N N . VAL A 1 91 ? 23.985 6.303 -41.780 1.00 90.88 91 VAL A N 1
ATOM 676 C CA . VAL A 1 91 ? 23.759 7.197 -40.630 1.00 90.88 91 VAL A CA 1
ATOM 677 C C . VAL A 1 91 ? 22.422 6.899 -39.942 1.00 90.88 91 VAL A C 1
ATOM 679 O O . VAL A 1 91 ? 22.370 6.815 -38.717 1.00 90.88 91 VAL A O 1
ATOM 682 N N . VAL A 1 92 ? 21.344 6.689 -40.704 1.00 91.50 92 VAL A N 1
ATOM 683 C CA . VAL A 1 92 ? 20.041 6.298 -40.138 1.00 91.50 92 VAL A CA 1
ATOM 684 C C . VAL A 1 92 ? 20.136 4.941 -39.443 1.00 91.50 92 VAL A C 1
ATOM 686 O O . VAL A 1 92 ? 19.668 4.811 -38.313 1.00 91.50 92 VAL A O 1
ATOM 689 N N . LEU A 1 93 ? 20.792 3.958 -40.067 1.00 89.31 93 LEU A N 1
ATOM 690 C CA . LEU A 1 93 ? 21.044 2.659 -39.443 1.00 89.31 93 LEU A CA 1
ATOM 691 C C . LEU A 1 93 ? 21.881 2.791 -38.171 1.00 89.31 93 LEU A C 1
ATOM 693 O O . LEU A 1 93 ? 21.590 2.110 -37.198 1.00 89.31 93 LEU A O 1
ATOM 697 N N . TYR A 1 94 ? 22.874 3.679 -38.142 1.00 85.62 94 TYR A N 1
ATOM 698 C CA . TYR A 1 94 ? 23.678 3.930 -36.947 1.00 85.62 94 TYR A CA 1
ATOM 699 C C . TYR A 1 94 ? 22.839 4.502 -35.793 1.00 85.62 94 TYR A C 1
ATOM 701 O O . TYR A 1 94 ? 22.952 4.033 -34.663 1.00 85.62 94 TYR A O 1
ATOM 709 N N . PHE A 1 95 ? 21.944 5.457 -36.066 1.00 81.81 95 PHE A N 1
ATOM 710 C CA . PHE A 1 95 ? 21.040 5.989 -35.039 1.00 81.81 95 PHE A CA 1
ATOM 711 C C . PHE A 1 95 ? 20.002 4.959 -34.567 1.00 81.81 95 PHE A C 1
ATOM 713 O O . PHE A 1 95 ? 19.691 4.890 -33.376 1.00 81.81 95 PHE A O 1
ATOM 720 N N . GLN A 1 96 ? 19.505 4.113 -35.471 1.00 78.38 96 GLN A N 1
ATOM 721 C CA . GLN A 1 96 ? 18.667 2.967 -35.104 1.00 78.38 96 GLN A CA 1
ATOM 722 C C . GLN A 1 96 ? 19.457 1.908 -34.313 1.00 78.38 96 GLN A C 1
ATOM 724 O O . GLN A 1 96 ? 18.909 1.274 -33.416 1.00 78.38 96 GLN A O 1
ATOM 729 N N . ALA A 1 97 ? 20.760 1.772 -34.571 1.00 65.44 97 ALA A N 1
ATOM 730 C CA . ALA A 1 97 ? 21.684 0.877 -33.877 1.00 65.44 97 ALA A CA 1
ATOM 731 C C . ALA A 1 97 ? 22.142 1.385 -32.493 1.00 65.44 97 ALA A C 1
ATOM 733 O O . ALA A 1 97 ? 23.067 0.824 -31.899 1.00 65.44 97 ALA A O 1
ATOM 734 N N . SER A 1 98 ? 21.413 2.328 -31.879 1.00 57.97 98 SER A N 1
ATOM 735 C CA . SER A 1 98 ? 21.381 2.489 -30.409 1.00 57.97 98 SER A CA 1
ATOM 736 C C . SER A 1 98 ? 21.054 1.177 -29.654 1.00 57.97 98 SER A C 1
ATOM 738 O O . SER A 1 98 ? 21.139 1.115 -28.428 1.00 57.97 98 SER A O 1
ATOM 740 N N . SER A 1 99 ? 20.817 0.079 -30.384 1.00 54.81 99 SER A N 1
ATOM 741 C CA . SER A 1 99 ? 20.944 -1.314 -29.957 1.00 54.81 99 SER A CA 1
ATOM 742 C C . SER A 1 99 ? 22.227 -1.687 -29.204 1.00 54.81 99 SER A C 1
ATOM 744 O O . SER A 1 99 ? 22.231 -2.735 -28.564 1.00 54.81 99 SER A O 1
ATOM 746 N N . PHE A 1 100 ? 23.304 -0.892 -29.224 1.00 56.56 100 PHE A N 1
ATOM 747 C CA . PHE A 1 100 ? 24.436 -1.145 -28.316 1.00 56.56 100 PHE A CA 1
ATOM 748 C C . PHE A 1 100 ? 24.008 -1.088 -26.840 1.00 56.56 100 PHE A C 1
ATOM 750 O O . PHE A 1 100 ? 24.402 -1.957 -26.067 1.00 56.56 100 PHE A O 1
ATOM 757 N N . HIS A 1 101 ? 23.100 -0.176 -26.472 1.00 58.94 101 HIS A N 1
ATOM 758 C CA . HIS A 1 101 ? 22.470 -0.204 -25.148 1.00 58.94 101 HIS A CA 1
ATOM 759 C C . HIS A 1 101 ? 21.444 -1.334 -25.019 1.00 58.94 101 HIS A C 1
ATOM 761 O O . HIS A 1 101 ? 21.277 -1.893 -23.940 1.00 58.94 101 HIS A O 1
ATOM 767 N N . ALA A 1 102 ? 20.790 -1.743 -26.111 1.00 63.62 102 ALA A N 1
ATOM 768 C CA . ALA A 1 102 ? 19.887 -2.893 -26.069 1.00 63.62 102 ALA A CA 1
ATOM 769 C C . ALA A 1 102 ? 20.633 -4.202 -25.756 1.00 63.62 102 ALA A C 1
ATOM 771 O O . ALA A 1 102 ? 20.100 -5.037 -25.036 1.00 63.62 102 ALA A O 1
ATOM 772 N N . ALA A 1 103 ? 21.871 -4.380 -26.226 1.00 68.75 103 ALA A N 1
ATOM 773 C CA . ALA A 1 103 ? 22.693 -5.540 -25.880 1.00 68.75 103 ALA A CA 1
ATOM 774 C C . ALA A 1 103 ? 23.099 -5.545 -24.394 1.00 68.75 103 ALA A C 1
ATOM 776 O O . ALA A 1 103 ? 23.131 -6.600 -23.760 1.00 68.75 103 ALA A O 1
ATOM 777 N N . GLU A 1 104 ? 23.347 -4.373 -23.812 1.00 73.69 104 GLU A N 1
ATOM 778 C CA . GLU A 1 104 ? 23.636 -4.222 -22.383 1.00 73.69 104 GLU A CA 1
ATOM 779 C C . GLU A 1 104 ? 22.396 -4.517 -21.523 1.00 73.69 104 GLU A C 1
ATOM 781 O O . GLU A 1 104 ? 22.457 -5.308 -20.583 1.00 73.69 104 GLU A O 1
ATOM 786 N N . VAL A 1 105 ? 21.230 -3.990 -21.902 1.00 76.00 105 VAL A N 1
ATOM 787 C CA . VAL A 1 105 ? 19.961 -4.275 -21.211 1.00 76.00 105 VAL A CA 1
ATOM 788 C C . VAL A 1 105 ? 19.571 -5.750 -21.354 1.00 76.00 105 VAL A C 1
ATOM 790 O O . VAL A 1 105 ? 19.134 -6.379 -20.397 1.00 76.00 105 VAL A O 1
ATOM 793 N N . VAL A 1 106 ? 19.767 -6.350 -22.529 1.00 79.44 106 VAL A N 1
ATOM 794 C CA . VAL A 1 106 ? 19.471 -7.774 -22.736 1.00 79.44 106 VAL A CA 1
ATOM 795 C C . VAL A 1 106 ? 20.462 -8.659 -21.987 1.00 79.44 106 VAL A C 1
ATOM 797 O O . VAL A 1 106 ? 20.053 -9.687 -21.460 1.00 79.44 106 VAL A O 1
ATOM 800 N N . SER A 1 107 ? 21.743 -8.298 -21.907 1.00 74.69 107 SER A N 1
ATOM 801 C CA . SER A 1 107 ? 22.727 -9.094 -21.159 1.00 74.69 107 SER A CA 1
ATOM 802 C C . SER A 1 107 ? 22.530 -8.992 -19.647 1.00 74.69 107 SER A C 1
ATOM 804 O O . SER A 1 107 ? 22.627 -10.009 -18.966 1.00 74.69 107 SER A O 1
ATOM 806 N N . THR A 1 108 ? 22.169 -7.814 -19.128 1.00 76.69 108 THR A N 1
ATOM 807 C CA . THR A 1 108 ? 21.779 -7.646 -17.719 1.00 76.69 108 THR A CA 1
ATOM 808 C C . THR A 1 108 ? 20.500 -8.419 -17.412 1.00 76.69 108 THR A C 1
ATOM 810 O O . THR A 1 108 ? 20.498 -9.225 -16.489 1.00 76.69 108 THR A O 1
ATOM 813 N N . LEU A 1 109 ? 19.458 -8.301 -18.241 1.00 74.88 109 LEU A N 1
ATOM 814 C CA . LEU A 1 109 ? 18.228 -9.077 -18.069 1.00 74.88 109 LEU A CA 1
ATOM 815 C C . LEU A 1 109 ? 18.482 -10.587 -18.160 1.00 74.88 109 LEU A C 1
ATOM 817 O O . LEU A 1 109 ? 17.941 -11.344 -17.363 1.00 74.88 109 LEU A O 1
ATOM 821 N N . LYS A 1 110 ? 19.322 -11.040 -19.099 1.00 76.38 110 LYS A N 1
ATOM 822 C CA . LYS A 1 110 ? 19.707 -12.453 -19.200 1.00 76.38 110 LYS A CA 1
ATOM 823 C C . LYS A 1 110 ? 20.475 -12.926 -17.976 1.00 76.38 110 LYS A C 1
ATOM 825 O O . LYS A 1 110 ? 20.256 -14.052 -17.574 1.00 76.38 110 LYS A O 1
ATOM 830 N N . ARG A 1 111 ? 21.346 -12.101 -17.396 1.00 73.44 111 ARG A N 1
ATOM 831 C CA . ARG A 1 111 ? 22.115 -12.463 -16.200 1.00 73.44 111 ARG A CA 1
ATOM 832 C C . ARG A 1 111 ? 21.235 -12.584 -14.958 1.00 73.44 111 ARG A C 1
ATOM 834 O O . ARG A 1 111 ? 21.488 -13.445 -14.130 1.00 73.44 111 ARG A O 1
ATOM 841 N N . GLU A 1 112 ? 20.239 -11.715 -14.822 1.00 73.31 112 GLU A N 1
ATOM 842 C CA . GLU A 1 112 ? 19.335 -11.763 -13.667 1.00 73.31 112 GLU A CA 1
ATOM 843 C C . GLU A 1 112 ? 18.246 -12.832 -13.836 1.00 73.31 112 GLU A C 1
ATOM 845 O O . GLU A 1 112 ? 17.822 -13.445 -12.860 1.00 73.31 112 GLU A O 1
ATOM 850 N N . LEU A 1 113 ? 17.792 -13.081 -15.070 1.00 73.25 113 LEU A N 1
ATOM 851 C CA . LEU A 1 113 ? 16.715 -14.032 -15.339 1.00 73.25 113 LEU A CA 1
ATOM 852 C C . LEU A 1 113 ? 17.237 -15.457 -15.570 1.00 73.25 113 LEU A C 1
ATOM 854 O O . LEU A 1 113 ? 16.641 -16.406 -15.072 1.00 73.25 113 LEU A O 1
ATOM 858 N N . LEU A 1 114 ? 18.330 -15.637 -16.314 1.00 73.38 114 LEU A N 1
ATOM 859 C CA . LEU A 1 114 ? 18.942 -16.941 -16.561 1.00 73.38 114 LEU A CA 1
ATOM 860 C C . LEU A 1 114 ? 20.143 -17.120 -15.631 1.00 73.38 114 LEU A C 1
ATOM 862 O O . LEU A 1 114 ? 21.059 -16.307 -15.608 1.00 73.38 114 LEU A O 1
ATOM 866 N N . GLU A 1 115 ? 20.152 -18.234 -14.904 1.00 66.69 115 GLU A N 1
ATOM 867 C CA . GLU A 1 115 ? 21.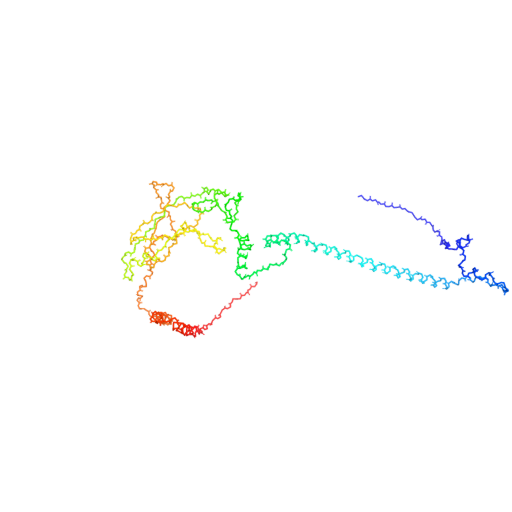215 -18.598 -13.958 1.00 66.69 115 GLU A CA 1
ATOM 868 C C . GLU A 1 115 ? 22.583 -18.781 -14.652 1.00 66.69 115 GLU A C 1
ATOM 870 O O . GLU A 1 115 ? 23.627 -18.618 -14.022 1.00 66.69 115 GLU A O 1
ATOM 875 N N . ASP A 1 116 ? 22.578 -19.044 -15.968 1.00 66.06 116 ASP A N 1
ATOM 876 C CA . ASP A 1 116 ? 23.768 -19.094 -16.819 1.00 66.06 116 ASP A CA 1
ATOM 877 C C . ASP A 1 116 ? 23.599 -18.201 -18.073 1.00 66.06 116 ASP A C 1
ATOM 879 O O . ASP A 1 116 ? 22.762 -18.493 -18.937 1.00 66.06 116 ASP A O 1
ATOM 883 N N . PRO A 1 117 ? 24.401 -17.129 -18.232 1.00 61.28 117 PRO A N 1
ATOM 884 C CA . PRO A 1 117 ? 24.324 -16.233 -19.387 1.00 61.28 117 PRO A CA 1
ATOM 885 C C . PRO A 1 117 ? 24.779 -16.884 -20.706 1.00 61.28 117 PRO A C 1
ATOM 887 O O . PRO A 1 117 ? 24.561 -16.301 -21.773 1.00 61.28 117 PRO A O 1
ATOM 890 N N . ALA A 1 118 ? 25.414 -18.063 -20.664 1.00 64.25 118 ALA A N 1
ATOM 891 C CA . ALA A 1 118 ? 25.870 -18.789 -21.850 1.00 64.25 118 ALA A CA 1
ATOM 892 C C . ALA A 1 118 ? 24.780 -19.667 -22.487 1.00 64.25 118 ALA A C 1
ATOM 894 O O . ALA A 1 118 ? 24.895 -20.047 -23.657 1.00 64.25 118 ALA A O 1
ATOM 895 N N . VAL A 1 119 ? 23.710 -19.981 -21.751 1.00 67.12 119 VAL A N 1
ATOM 896 C CA . VAL A 1 119 ? 22.672 -20.915 -22.194 1.00 67.12 119 VAL A CA 1
ATOM 897 C C . VAL A 1 119 ? 21.413 -20.136 -22.576 1.00 67.12 119 VAL A C 1
ATOM 899 O O . VAL A 1 119 ? 20.785 -19.498 -21.747 1.00 67.12 119 VAL A O 1
ATOM 902 N N . ASN A 1 120 ? 21.002 -20.195 -23.847 1.00 66.94 120 ASN A N 1
ATOM 903 C CA . ASN A 1 120 ? 19.789 -19.506 -24.331 1.00 66.94 120 ASN A CA 1
ATOM 904 C C . ASN A 1 120 ? 18.490 -20.310 -24.110 1.00 66.94 120 ASN A C 1
ATOM 906 O O . ASN A 1 120 ? 17.424 -19.896 -24.563 1.00 66.94 120 ASN A O 1
ATOM 910 N N . THR A 1 121 ? 18.575 -21.477 -23.473 1.00 69.19 121 THR A N 1
ATOM 911 C CA . THR A 1 121 ? 17.466 -22.426 -23.331 1.00 69.19 121 THR A CA 1
ATOM 912 C C . THR A 1 121 ? 17.431 -23.008 -21.927 1.00 69.19 121 THR A C 1
ATOM 914 O O . THR A 1 121 ? 18.372 -23.675 -21.508 1.00 69.19 121 THR A O 1
ATOM 917 N N . LEU A 1 122 ? 16.320 -22.818 -21.225 1.00 72.12 122 LEU A N 1
ATOM 918 C CA . LEU A 1 122 ? 16.088 -23.445 -19.930 1.00 72.12 122 LEU A CA 1
ATOM 919 C C . LEU A 1 122 ? 15.418 -24.799 -20.161 1.00 72.12 122 LEU A C 1
ATOM 921 O O . LEU A 1 122 ? 14.313 -24.868 -20.700 1.00 72.12 122 LEU A O 1
ATOM 925 N N . ALA A 1 123 ? 16.105 -25.876 -19.795 1.00 76.94 123 ALA A N 1
ATOM 926 C CA . ALA A 1 123 ? 15.549 -27.220 -19.833 1.00 76.94 123 ALA A CA 1
ATOM 927 C C . ALA A 1 123 ? 15.097 -27.607 -18.422 1.00 76.94 123 ALA A C 1
ATOM 929 O O . ALA A 1 123 ? 15.912 -27.692 -17.506 1.00 76.94 123 ALA A O 1
ATOM 930 N N . PHE A 1 124 ? 13.798 -27.846 -18.259 1.00 80.00 124 PHE A N 1
ATOM 931 C CA . PHE A 1 124 ? 13.209 -28.290 -16.998 1.00 80.00 124 PHE A CA 1
ATOM 932 C C . PHE A 1 124 ? 12.815 -29.762 -17.104 1.00 80.00 124 PHE A C 1
ATOM 934 O O . PHE A 1 124 ? 12.264 -30.189 -18.118 1.00 80.00 124 PHE A O 1
ATOM 941 N N . ALA A 1 125 ? 13.085 -30.539 -16.057 1.00 80.81 125 ALA A N 1
ATOM 942 C CA . ALA A 1 125 ? 12.770 -31.964 -16.012 1.00 80.81 125 ALA A CA 1
ATOM 943 C C . ALA A 1 125 ? 11.296 -32.240 -15.655 1.00 80.81 125 ALA A C 1
ATOM 945 O O . ALA A 1 125 ? 10.778 -33.309 -15.975 1.00 80.81 125 ALA A O 1
ATOM 946 N N . SER A 1 126 ? 10.607 -31.298 -14.999 1.00 86.62 126 SER A N 1
ATOM 947 C CA . SER A 1 126 ? 9.204 -31.433 -14.585 1.00 86.62 126 SER A CA 1
ATOM 948 C C . SER A 1 126 ? 8.486 -30.081 -14.498 1.00 86.62 126 SER A C 1
ATOM 950 O O . SER A 1 126 ? 9.120 -29.030 -14.394 1.00 86.62 126 SER A O 1
ATOM 952 N N . GLY A 1 127 ? 7.147 -30.103 -14.504 1.00 84.44 127 GLY A N 1
ATOM 953 C CA . GLY A 1 127 ? 6.322 -28.900 -14.327 1.00 84.44 127 GLY A CA 1
ATOM 954 C C . GLY A 1 127 ? 6.546 -28.209 -12.976 1.00 84.44 127 GLY A C 1
ATOM 955 O O . GLY A 1 127 ? 6.620 -26.985 -12.924 1.00 84.44 127 GLY A O 1
ATOM 956 N N . ASP A 1 128 ? 6.763 -28.976 -11.905 1.00 86.38 128 ASP A N 1
ATOM 957 C CA . ASP A 1 128 ? 7.058 -28.422 -10.575 1.00 86.38 128 ASP A CA 1
ATOM 958 C C . ASP A 1 128 ? 8.376 -27.637 -10.558 1.00 86.38 128 ASP A C 1
ATOM 960 O O . ASP A 1 128 ? 8.490 -26.618 -9.878 1.00 86.38 128 ASP A O 1
ATOM 964 N N . GLN A 1 129 ? 9.362 -28.061 -11.355 1.00 83.31 129 GLN A N 1
ATOM 965 C CA . GLN A 1 129 ? 10.632 -27.353 -11.496 1.00 83.31 129 GLN A CA 1
ATOM 966 C C . GLN A 1 129 ? 10.464 -26.022 -12.242 1.00 83.31 129 GLN A C 1
ATOM 968 O O . GLN A 1 129 ? 11.132 -25.048 -11.900 1.00 83.31 129 GLN A O 1
ATOM 973 N N . VAL A 1 130 ? 9.533 -25.950 -13.202 1.00 84.69 130 VAL A N 1
ATOM 974 C CA . VAL A 1 130 ? 9.159 -24.691 -13.867 1.00 84.69 130 VAL A CA 1
ATOM 975 C C . VAL A 1 130 ? 8.530 -23.729 -12.863 1.00 84.69 130 VAL A C 1
ATOM 977 O O . VAL A 1 130 ? 8.926 -22.569 -12.810 1.00 84.69 130 VAL A O 1
ATOM 980 N N . LEU A 1 131 ? 7.584 -24.198 -12.039 1.00 85.44 131 LEU A N 1
ATOM 981 C CA . LEU A 1 131 ? 6.943 -23.356 -11.023 1.00 85.44 131 LEU A CA 1
ATOM 982 C C . LEU A 1 131 ? 7.939 -22.896 -9.952 1.00 85.44 131 LEU A C 1
ATOM 984 O O . LEU A 1 131 ? 7.899 -21.735 -9.549 1.00 85.44 131 LEU A O 1
ATOM 988 N N . ALA A 1 132 ? 8.846 -23.772 -9.516 1.00 83.38 132 ALA A N 1
ATOM 989 C CA . ALA A 1 132 ? 9.895 -23.422 -8.562 1.00 83.38 132 ALA A CA 1
ATOM 990 C C . ALA A 1 132 ? 10.868 -22.384 -9.141 1.00 83.38 132 ALA A C 1
ATOM 992 O O . ALA A 1 132 ? 11.216 -21.419 -8.460 1.00 83.38 132 ALA A O 1
ATOM 993 N N . TYR A 1 133 ? 11.261 -22.544 -10.408 1.00 84.06 133 TYR A N 1
ATOM 994 C CA . TYR A 1 133 ? 12.097 -21.576 -11.109 1.00 84.06 133 TYR A CA 1
ATOM 995 C C . TYR A 1 133 ? 11.390 -20.222 -11.257 1.00 84.06 133 TYR A C 1
ATOM 997 O O . TYR A 1 133 ? 11.956 -19.191 -10.899 1.00 84.06 133 TYR A O 1
ATOM 1005 N N . LEU A 1 134 ? 10.122 -20.218 -11.688 1.00 82.62 134 LEU A N 1
ATOM 1006 C CA . LEU A 1 134 ? 9.327 -18.996 -11.815 1.00 82.62 134 LEU A CA 1
ATOM 1007 C C . LEU A 1 134 ? 9.162 -18.300 -10.459 1.00 82.62 134 LEU A C 1
ATOM 1009 O O . LEU A 1 134 ? 9.380 -17.098 -10.350 1.00 82.62 134 LEU A O 1
ATOM 1013 N N . GLY A 1 135 ? 8.841 -19.060 -9.412 1.00 80.94 135 GLY A N 1
ATOM 1014 C CA . GLY A 1 135 ? 8.690 -18.553 -8.053 1.00 80.94 135 GLY A CA 1
ATOM 1015 C C . GLY A 1 135 ? 9.964 -17.912 -7.509 1.00 80.94 135 GLY A C 1
ATOM 1016 O O . GLY A 1 135 ? 9.909 -16.820 -6.951 1.00 80.94 135 GLY A O 1
ATOM 1017 N N . ASN A 1 136 ? 11.113 -18.563 -7.681 1.00 77.19 136 ASN A N 1
ATOM 1018 C CA . ASN A 1 136 ? 12.349 -18.133 -7.030 1.00 77.19 136 ASN A CA 1
ATOM 1019 C C . ASN A 1 136 ? 13.176 -17.139 -7.852 1.00 77.19 136 ASN A C 1
ATOM 1021 O O . ASN A 1 136 ? 13.746 -16.228 -7.260 1.00 77.19 136 ASN A O 1
ATOM 1025 N N . HIS A 1 137 ? 13.228 -17.282 -9.178 1.00 75.56 137 HIS A N 1
ATOM 1026 C CA . HIS A 1 137 ? 14.105 -16.479 -10.043 1.00 75.56 137 HIS A CA 1
ATOM 1027 C C . HIS A 1 137 ? 13.374 -15.376 -10.808 1.00 75.56 137 HIS A C 1
ATOM 1029 O O . HIS A 1 137 ? 14.004 -14.423 -11.248 1.00 75.56 137 HIS A O 1
ATOM 1035 N N . VAL A 1 138 ? 12.052 -15.474 -10.965 1.00 74.50 138 VAL A N 1
ATOM 1036 C CA . VAL A 1 138 ? 11.268 -14.450 -11.673 1.00 74.50 138 VAL A CA 1
ATOM 1037 C C . VAL A 1 138 ? 10.427 -13.657 -10.684 1.00 74.50 138 VAL A C 1
ATOM 1039 O O . VAL A 1 138 ? 10.506 -12.435 -10.649 1.00 74.50 138 VAL A O 1
ATOM 1042 N N . LEU A 1 139 ? 9.652 -14.344 -9.841 1.00 77.25 139 LEU A N 1
ATOM 1043 C CA . LEU A 1 139 ? 8.699 -13.695 -8.948 1.00 77.25 139 LEU A CA 1
ATOM 1044 C C . LEU A 1 139 ? 9.376 -13.005 -7.753 1.00 77.25 139 LEU A C 1
ATOM 1046 O O . LEU A 1 139 ? 9.106 -11.844 -7.477 1.00 77.25 139 LEU A O 1
ATOM 1050 N N . ARG A 1 140 ? 10.283 -13.675 -7.042 1.00 71.00 140 ARG A N 1
ATOM 1051 C CA . ARG A 1 140 ? 10.919 -13.067 -5.858 1.00 71.00 140 ARG A CA 1
ATOM 1052 C C . ARG A 1 140 ? 11.804 -11.849 -6.146 1.00 71.00 140 ARG A C 1
ATOM 1054 O O . ARG A 1 140 ? 11.698 -10.914 -5.368 1.00 71.00 140 ARG A O 1
ATOM 1061 N N . PRO A 1 141 ? 12.639 -11.811 -7.203 1.00 69.12 141 PRO A N 1
ATOM 1062 C CA . PRO A 1 141 ? 13.528 -10.669 -7.421 1.00 69.12 141 PRO A CA 1
ATOM 1063 C C . PRO A 1 141 ? 12.786 -9.455 -7.990 1.00 69.12 141 PRO A C 1
ATOM 1065 O O . PRO A 1 141 ? 13.061 -8.320 -7.611 1.00 69.12 141 PRO A O 1
ATOM 1068 N N . ILE A 1 142 ? 11.824 -9.687 -8.890 1.00 67.31 142 ILE A N 1
ATOM 1069 C CA . ILE A 1 142 ? 11.065 -8.613 -9.549 1.00 67.31 142 ILE A CA 1
ATOM 1070 C C . ILE A 1 142 ? 9.993 -8.041 -8.609 1.00 67.31 142 ILE A C 1
ATOM 1072 O O . ILE A 1 142 ? 9.720 -6.844 -8.650 1.00 67.31 142 ILE A O 1
ATOM 1076 N N . TRP A 1 143 ? 9.414 -8.873 -7.740 1.00 66.00 143 TRP A N 1
ATOM 1077 C CA . TRP A 1 143 ? 8.439 -8.468 -6.726 1.00 66.00 143 TRP A CA 1
ATOM 1078 C C . TRP A 1 143 ? 9.034 -8.604 -5.323 1.00 66.00 143 TRP A C 1
ATOM 1080 O O . TRP A 1 143 ? 8.448 -9.230 -4.439 1.00 66.00 143 TRP A O 1
ATOM 1090 N N . THR A 1 144 ? 10.223 -8.032 -5.133 1.00 59.16 144 THR A N 1
ATOM 1091 C CA . THR A 1 144 ? 10.789 -7.883 -3.793 1.00 59.16 144 THR A CA 1
ATOM 1092 C C . THR A 1 144 ? 10.006 -6.777 -3.089 1.00 59.16 144 THR A C 1
ATOM 1094 O O . THR A 1 144 ? 10.012 -5.635 -3.551 1.00 59.16 144 THR A O 1
ATOM 1097 N N . ASP A 1 145 ? 9.304 -7.105 -2.001 1.00 61.72 145 ASP A N 1
ATOM 1098 C CA . ASP A 1 145 ? 8.799 -6.072 -1.095 1.00 61.72 145 ASP A CA 1
ATOM 1099 C C . ASP A 1 145 ? 10.007 -5.266 -0.585 1.00 61.72 145 ASP A C 1
ATOM 1101 O O . ASP A 1 145 ? 11.022 -5.878 -0.238 1.00 61.72 145 ASP A O 1
ATOM 1105 N N . PRO A 1 146 ? 9.940 -3.924 -0.558 1.00 62.94 146 PRO A N 1
ATOM 1106 C CA . PRO A 1 146 ? 11.059 -3.106 -0.114 1.00 62.94 146 PRO A CA 1
ATOM 1107 C C . PRO A 1 146 ? 11.475 -3.541 1.287 1.00 62.94 146 PRO A C 1
ATOM 1109 O O . PRO A 1 146 ? 10.662 -3.640 2.215 1.00 62.94 146 PRO A O 1
ATOM 1112 N N . VAL A 1 147 ? 12.742 -3.924 1.388 1.00 67.50 147 VAL A N 1
ATOM 1113 C CA . VAL A 1 147 ? 13.313 -4.492 2.599 1.00 67.50 147 VAL A CA 1
ATOM 1114 C C . VAL A 1 147 ? 13.833 -3.356 3.449 1.00 67.50 147 VAL A C 1
ATOM 1116 O O . VAL A 1 147 ? 14.881 -2.791 3.165 1.00 67.50 147 VAL A O 1
ATOM 1119 N N . CYS A 1 148 ? 13.135 -3.132 4.557 1.00 78.31 148 CYS A N 1
ATOM 1120 C CA . CYS A 1 148 ? 13.627 -2.301 5.640 1.00 78.31 148 CYS A CA 1
ATOM 1121 C C . CYS A 1 148 ? 15.031 -2.768 6.080 1.00 78.31 148 CYS A C 1
ATOM 1123 O O . CYS A 1 148 ? 15.177 -3.863 6.633 1.00 78.31 148 CYS A O 1
ATOM 1125 N N . GLY A 1 149 ? 16.048 -1.940 5.869 1.00 80.31 149 GLY A N 1
ATOM 1126 C CA . GLY A 1 149 ? 17.430 -2.112 6.305 1.00 80.31 149 GLY A CA 1
ATOM 1127 C C . GLY A 1 149 ? 18.504 -1.799 5.256 1.00 80.31 149 GLY A C 1
ATOM 1128 O O . GLY A 1 149 ? 19.662 -2.148 5.496 1.00 80.31 149 GLY A O 1
ATOM 1129 N N . ASP A 1 150 ? 18.173 -1.194 4.112 1.00 82.19 150 ASP A N 1
ATOM 1130 C CA . ASP A 1 150 ? 19.126 -0.877 3.033 1.00 82.19 150 ASP A CA 1
ATOM 1131 C C . ASP A 1 150 ? 19.729 0.548 3.119 1.00 82.19 150 ASP A C 1
ATOM 1133 O O . ASP A 1 150 ? 20.587 0.940 2.320 1.00 82.19 150 ASP A O 1
ATOM 1137 N N . GLY A 1 151 ? 19.321 1.315 4.132 1.00 81.94 151 GLY A N 1
ATOM 1138 C CA . GLY A 1 151 ? 19.750 2.682 4.399 1.00 81.94 151 GLY A CA 1
ATOM 1139 C C . GLY A 1 151 ? 19.041 3.747 3.559 1.00 81.94 151 GLY A C 1
ATOM 1140 O O . GLY A 1 151 ? 19.457 4.911 3.612 1.00 81.94 151 GLY A O 1
ATOM 1141 N N . ARG A 1 152 ? 18.007 3.400 2.780 1.00 84.81 152 ARG A N 1
ATOM 1142 C CA . ARG A 1 152 ? 17.273 4.340 1.924 1.00 84.81 152 ARG A CA 1
ATOM 1143 C C . ARG A 1 152 ? 15.772 4.228 2.139 1.00 84.81 152 ARG A C 1
ATOM 1145 O O . ARG A 1 152 ? 15.155 3.272 1.733 1.00 84.81 152 ARG A O 1
ATOM 1152 N N . CYS A 1 153 ? 15.172 5.291 2.667 1.00 86.75 153 CYS A N 1
ATOM 1153 C CA . CYS A 1 153 ? 13.721 5.366 2.793 1.00 86.75 153 CYS A CA 1
ATOM 1154 C C . CYS A 1 153 ? 13.048 5.532 1.415 1.00 86.75 153 CYS A C 1
ATOM 1156 O O . CYS A 1 153 ? 13.135 6.616 0.824 1.00 86.75 153 CYS A O 1
ATOM 1158 N N . GLU A 1 154 ? 12.362 4.498 0.921 1.00 83.38 154 GLU A N 1
ATOM 1159 C CA . GLU A 1 154 ? 11.690 4.494 -0.391 1.00 83.38 154 GLU A CA 1
ATOM 1160 C C . GLU A 1 154 ? 10.157 4.709 -0.310 1.00 83.38 154 GLU A C 1
ATOM 1162 O O . GLU A 1 154 ? 9.370 3.758 -0.204 1.00 83.38 154 GLU A O 1
ATOM 1167 N N . PRO A 1 155 ? 9.657 5.959 -0.410 1.00 78.00 155 PRO A N 1
ATOM 1168 C CA . PRO A 1 155 ? 8.219 6.219 -0.459 1.00 78.00 155 PRO A CA 1
ATOM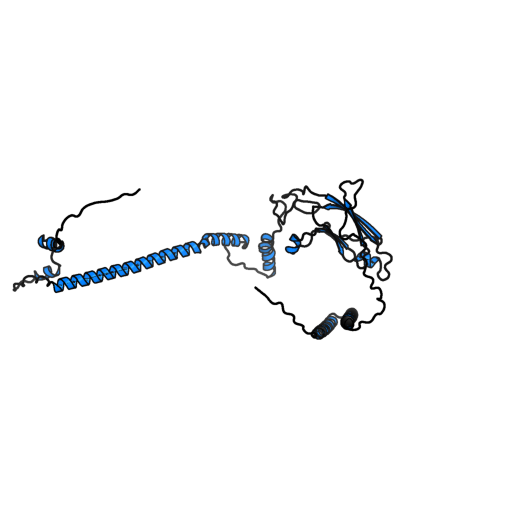 1169 C C . PRO A 1 155 ? 7.611 5.744 -1.796 1.00 78.00 155 PRO A C 1
ATOM 1171 O O . PRO A 1 155 ? 8.239 5.897 -2.843 1.00 78.00 155 PRO A O 1
ATOM 1174 N N . PRO A 1 156 ? 6.359 5.241 -1.832 1.00 72.00 156 PRO A N 1
ATOM 1175 C CA . PRO A 1 156 ? 5.356 5.210 -0.762 1.00 72.00 156 PRO A CA 1
ATOM 1176 C C . PRO A 1 156 ? 5.337 3.907 0.053 1.00 72.00 156 PRO A C 1
ATOM 1178 O O . PRO A 1 156 ? 4.402 3.695 0.827 1.00 72.00 156 PRO A O 1
ATOM 1181 N N . TRP A 1 157 ? 6.274 2.997 -0.198 1.00 75.94 157 TRP A N 1
ATOM 1182 C CA . TRP A 1 157 ? 6.252 1.658 0.380 1.00 75.94 157 TRP A CA 1
ATOM 1183 C C . TRP A 1 157 ? 6.905 1.627 1.756 1.00 75.94 157 TRP A C 1
ATOM 1185 O O . TRP A 1 157 ? 6.384 0.990 2.670 1.00 75.94 157 TRP A O 1
ATOM 1195 N N . GLU A 1 158 ? 7.971 2.404 1.921 1.00 85.56 158 GLU A N 1
ATOM 1196 C CA . GLU A 1 158 ? 8.597 2.659 3.202 1.00 85.56 158 GLU A CA 1
ATOM 1197 C C . GLU A 1 158 ? 8.172 4.014 3.755 1.00 85.56 158 GLU A C 1
ATOM 1199 O O . GLU A 1 158 ? 8.011 5.012 3.045 1.00 85.56 158 GLU A O 1
ATOM 1204 N N . PHE A 1 159 ? 7.959 4.044 5.063 1.00 87.19 159 PHE A N 1
ATOM 1205 C CA . PHE A 1 159 ? 7.581 5.241 5.791 1.00 87.19 159 PHE A CA 1
ATOM 1206 C C . PHE A 1 159 ? 8.141 5.173 7.214 1.00 87.19 159 PHE A C 1
ATOM 1208 O O . PHE A 1 159 ? 8.408 4.071 7.714 1.00 87.19 159 PHE A O 1
ATOM 1215 N N . PRO A 1 160 ? 8.324 6.332 7.877 1.00 90.19 160 PRO A N 1
ATOM 1216 C CA . PRO A 1 160 ? 8.845 6.389 9.236 1.00 90.19 160 PRO A CA 1
ATOM 1217 C C . PRO A 1 160 ? 8.058 5.483 10.174 1.00 90.19 160 PRO A C 1
ATOM 1219 O O . PRO A 1 160 ? 6.827 5.451 10.129 1.00 90.19 160 PRO A O 1
ATOM 1222 N N . ALA A 1 161 ? 8.765 4.756 11.034 1.00 90.12 161 ALA A N 1
ATOM 1223 C CA . ALA A 1 161 ? 8.127 3.811 11.932 1.00 90.12 161 ALA A CA 1
ATOM 1224 C C . ALA A 1 161 ? 7.249 4.516 12.971 1.00 90.12 161 ALA A C 1
ATOM 1226 O O . ALA A 1 161 ? 7.672 5.486 13.615 1.00 90.12 161 ALA A O 1
ATOM 1227 N N . TRP A 1 162 ? 6.046 3.987 13.172 1.00 90.25 162 TRP A N 1
ATOM 1228 C CA . TRP A 1 162 ? 5.099 4.413 14.196 1.00 90.25 162 TRP A CA 1
ATOM 1229 C C . TRP A 1 162 ? 4.253 3.207 14.630 1.00 90.25 162 TRP A C 1
ATOM 1231 O O . TRP A 1 162 ? 3.713 2.474 13.801 1.00 90.25 162 TRP A O 1
ATOM 1241 N N . GLY A 1 163 ? 4.174 2.958 15.940 1.00 86.00 163 GLY A N 1
ATOM 1242 C CA . GLY A 1 163 ? 3.509 1.760 16.457 1.00 86.00 163 GLY A CA 1
ATOM 1243 C C . GLY A 1 163 ? 4.087 0.461 15.861 1.00 86.00 163 GLY A C 1
ATOM 1244 O O . GLY A 1 163 ? 5.308 0.291 15.884 1.00 86.00 163 GLY A O 1
ATOM 1245 N N . PRO A 1 164 ? 3.243 -0.448 15.334 1.00 86.31 164 PRO A N 1
ATOM 1246 C CA . PRO A 1 164 ? 3.676 -1.673 14.659 1.00 86.31 164 PRO A CA 1
ATOM 1247 C C . PRO A 1 164 ? 4.008 -1.482 13.165 1.00 86.31 164 PRO A C 1
ATOM 1249 O O . PRO A 1 164 ? 4.298 -2.461 12.483 1.00 86.31 164 PRO A O 1
ATOM 1252 N N . PHE A 1 165 ? 3.953 -0.257 12.631 1.00 88.06 165 PHE A N 1
ATOM 1253 C CA . PHE A 1 165 ? 4.106 0.006 11.199 1.00 88.06 165 PHE A CA 1
ATOM 1254 C C . PHE A 1 165 ? 5.378 0.769 10.856 1.00 88.06 165 PHE A C 1
ATOM 1256 O O . PHE A 1 165 ? 5.928 1.499 11.680 1.00 88.06 165 PHE A O 1
ATOM 1263 N N . GLY A 1 166 ? 5.763 0.672 9.583 1.00 87.56 166 GLY A N 1
ATOM 1264 C CA . GLY A 1 166 ? 6.857 1.428 8.983 1.00 87.56 166 GLY A CA 1
ATOM 1265 C C . GLY A 1 166 ? 8.231 0.822 9.246 1.00 87.56 166 GLY A C 1
ATOM 1266 O O . GLY A 1 166 ? 8.390 -0.129 10.013 1.00 87.56 166 GLY A O 1
ATOM 1267 N N . CYS A 1 167 ? 9.236 1.394 8.592 1.00 88.31 167 CYS A N 1
ATOM 1268 C CA . CYS A 1 167 ? 10.615 0.953 8.707 1.00 88.31 167 CYS A CA 1
ATOM 1269 C C . CYS A 1 167 ? 11.401 1.891 9.622 1.00 88.31 167 CYS A C 1
ATOM 1271 O O . CYS A 1 167 ? 11.594 3.068 9.319 1.00 88.31 167 CYS A O 1
ATOM 1273 N N . ARG A 1 168 ? 11.889 1.369 10.754 1.00 89.94 168 ARG A N 1
ATOM 1274 C CA . ARG A 1 168 ? 12.698 2.166 11.686 1.00 89.94 168 ARG A CA 1
ATOM 1275 C C . ARG A 1 168 ? 14.146 2.319 11.221 1.00 89.94 168 ARG A C 1
ATOM 1277 O O . ARG A 1 168 ? 14.767 3.317 11.579 1.00 89.94 168 ARG A O 1
ATOM 1284 N N . ALA A 1 169 ? 14.677 1.325 10.510 1.00 87.88 169 ALA A N 1
ATOM 1285 C CA . ALA A 1 169 ? 16.082 1.281 10.115 1.00 87.88 169 ALA A CA 1
ATOM 1286 C C . ALA A 1 169 ? 16.425 2.400 9.120 1.00 87.88 169 ALA A C 1
ATOM 1288 O O . ALA A 1 169 ? 17.370 3.143 9.374 1.00 87.88 169 ALA A O 1
ATOM 1289 N N . ASP A 1 170 ? 15.601 2.587 8.084 1.00 89.12 170 ASP A N 1
ATOM 1290 C CA . ASP A 1 170 ? 15.913 3.518 6.989 1.00 89.12 170 ASP A CA 1
ATOM 1291 C C . ASP A 1 170 ? 15.180 4.854 7.118 1.00 89.12 170 ASP A C 1
ATOM 1293 O O . ASP A 1 170 ? 15.769 5.919 6.939 1.00 89.12 170 ASP A O 1
ATOM 1297 N N . CYS A 1 171 ? 13.895 4.823 7.488 1.00 88.38 171 CYS A N 1
ATOM 1298 C CA . CYS A 1 171 ? 13.055 6.023 7.575 1.00 88.38 171 CYS A CA 1
ATOM 1299 C C . CYS A 1 171 ? 13.024 6.664 8.974 1.00 88.38 171 CYS A C 1
ATOM 1301 O O . CYS A 1 171 ? 12.413 7.719 9.166 1.00 88.38 171 CYS A O 1
ATOM 1303 N N . GLY A 1 172 ? 13.644 6.036 9.978 1.00 90.69 172 GLY A N 1
ATOM 1304 C CA . GLY A 1 172 ? 13.612 6.503 11.362 1.00 90.69 172 GLY A CA 1
ATOM 1305 C C . GLY A 1 172 ? 12.236 6.359 12.023 1.00 90.69 172 GLY A C 1
ATOM 1306 O O . GLY A 1 172 ? 11.441 5.485 11.684 1.00 90.69 172 GLY A O 1
ATOM 1307 N N . ARG A 1 173 ? 11.960 7.189 13.037 1.00 91.69 173 ARG A N 1
ATOM 1308 C CA . ARG A 1 173 ? 10.675 7.209 13.758 1.00 91.69 173 ARG A CA 1
ATOM 1309 C C . ARG A 1 173 ? 9.861 8.431 13.366 1.00 91.69 173 ARG A C 1
ATOM 1311 O O . ARG A 1 173 ? 10.417 9.520 13.251 1.00 91.69 173 ARG A O 1
ATOM 1318 N N . GLN A 1 174 ? 8.549 8.259 13.246 1.00 90.69 174 GLN A N 1
ATOM 1319 C CA . GLN A 1 174 ? 7.648 9.372 12.979 1.00 90.69 174 GLN A CA 1
ATOM 1320 C C . GLN A 1 174 ? 7.606 10.331 14.184 1.00 90.69 174 GLN A C 1
ATOM 1322 O O . GLN A 1 174 ? 7.267 9.891 15.285 1.00 90.69 174 GLN A O 1
ATOM 1327 N N . PRO A 1 175 ? 7.918 11.631 14.013 1.00 88.44 175 PRO A N 1
ATOM 1328 C CA . PRO A 1 175 ? 7.940 12.582 15.127 1.00 88.44 175 PRO A CA 1
ATOM 1329 C C . PRO A 1 175 ? 6.535 13.016 15.562 1.00 88.44 175 PRO A C 1
ATOM 1331 O O . PRO A 1 175 ? 6.305 13.297 16.733 1.00 88.44 175 PRO A O 1
ATOM 1334 N N . ASN A 1 176 ? 5.587 13.051 14.622 1.00 89.94 176 ASN A N 1
ATOM 1335 C CA . ASN A 1 176 ? 4.222 13.508 14.860 1.00 89.94 176 ASN A CA 1
ATOM 1336 C C . ASN A 1 176 ? 3.319 12.302 15.122 1.00 89.94 176 ASN A C 1
ATOM 1338 O O . ASN A 1 176 ? 2.707 11.774 14.192 1.00 89.94 176 ASN A O 1
ATOM 1342 N N . VAL A 1 177 ? 3.263 11.860 16.376 1.00 90.31 177 VAL A N 1
ATOM 1343 C CA . VAL A 1 177 ? 2.342 10.814 16.836 1.00 90.31 177 VAL A CA 1
ATOM 1344 C C . VAL A 1 177 ? 1.510 11.333 18.002 1.00 90.31 177 VAL A C 1
ATOM 1346 O O . VAL A 1 177 ? 2.035 11.987 18.901 1.00 90.31 177 VAL A O 1
ATOM 1349 N N . SER A 1 178 ? 0.211 11.047 17.986 1.00 89.25 178 SER A N 1
ATOM 1350 C CA . SER A 1 178 ? -0.716 11.373 19.073 1.00 89.25 178 SER A CA 1
ATOM 1351 C C . SER A 1 178 ? -1.124 10.089 19.801 1.00 89.25 178 SER A C 1
ATOM 1353 O O . SER A 1 178 ? -1.629 9.170 19.142 1.00 89.25 178 SER A O 1
ATOM 1355 N N . PRO A 1 179 ? -0.917 9.982 21.124 1.00 90.19 179 PRO A N 1
ATOM 1356 C CA . PRO A 1 179 ? -1.446 8.873 21.903 1.00 90.19 179 PRO A CA 1
ATOM 1357 C C . PRO A 1 179 ? -2.965 9.025 22.046 1.00 90.19 179 PRO A C 1
ATOM 1359 O O . PRO A 1 179 ? -3.471 10.086 22.403 1.00 90.19 179 PRO A O 1
ATOM 1362 N N . VAL A 1 180 ? -3.699 7.958 21.755 1.00 90.38 180 VAL A N 1
ATOM 1363 C CA . VAL A 1 180 ? -5.162 7.925 21.772 1.00 90.38 180 VAL A CA 1
ATOM 1364 C C . VAL A 1 180 ? -5.613 6.683 22.527 1.00 90.38 180 VAL A C 1
ATOM 1366 O O . VAL A 1 180 ? -5.053 5.602 22.359 1.00 90.38 180 VAL A O 1
ATOM 1369 N N . ILE A 1 181 ? -6.646 6.828 23.349 1.00 91.12 181 ILE A N 1
ATOM 1370 C CA . ILE A 1 181 ? -7.314 5.712 24.014 1.00 91.12 181 ILE A CA 1
ATOM 1371 C C . ILE A 1 181 ? -8.629 5.444 23.293 1.00 91.12 181 ILE A C 1
ATOM 1373 O O . ILE A 1 181 ? -9.483 6.323 23.174 1.00 91.12 181 ILE A O 1
ATOM 1377 N N . VAL A 1 182 ? -8.800 4.212 22.829 1.00 91.38 182 VAL A N 1
ATOM 1378 C CA . VAL A 1 182 ? -10.036 3.739 22.208 1.00 91.38 182 VAL A CA 1
ATOM 1379 C C . VAL A 1 182 ? -10.718 2.788 23.179 1.00 91.38 182 VAL A C 1
ATOM 1381 O O . VAL A 1 182 ? -10.148 1.764 23.556 1.00 91.38 182 VAL A O 1
ATOM 1384 N N . ALA A 1 183 ? -11.937 3.131 23.585 1.00 91.62 183 ALA A N 1
ATOM 1385 C CA . ALA A 1 183 ? -12.787 2.287 24.408 1.00 91.62 183 ALA A CA 1
ATOM 1386 C C . ALA A 1 183 ? -13.923 1.731 23.547 1.00 91.62 183 ALA A C 1
ATOM 1388 O O . ALA A 1 183 ? -14.738 2.488 23.023 1.00 91.62 183 ALA A O 1
ATOM 1389 N N . VAL A 1 184 ? -13.986 0.410 23.402 1.00 92.50 184 VAL A N 1
ATOM 1390 C CA . VAL A 1 184 ? -15.034 -0.285 22.647 1.00 92.50 184 VAL A CA 1
ATOM 1391 C C . VAL A 1 184 ? -15.847 -1.135 23.607 1.00 92.50 184 VAL A C 1
ATOM 1393 O O . VAL A 1 184 ? -15.324 -2.045 24.245 1.00 92.50 184 VAL A O 1
ATOM 1396 N N . THR A 1 185 ? -17.138 -0.845 23.705 1.00 92.06 185 THR A N 1
ATOM 1397 C CA . THR A 1 185 ? -18.082 -1.541 24.577 1.00 92.06 185 THR A CA 1
ATOM 1398 C C . THR A 1 185 ? -19.056 -2.361 23.746 1.00 92.06 185 THR A C 1
ATOM 1400 O O . THR A 1 185 ? -19.787 -1.816 22.918 1.00 92.06 185 THR A O 1
ATOM 1403 N N . GLY A 1 186 ? -19.099 -3.667 23.998 1.00 91.25 186 GLY A N 1
ATOM 1404 C CA . GLY A 1 186 ? -20.102 -4.575 23.451 1.00 91.25 186 GLY A CA 1
ATOM 1405 C C . GLY A 1 186 ? -21.120 -4.959 24.520 1.00 91.25 186 GLY A C 1
ATOM 1406 O O . GLY A 1 186 ? -20.735 -5.397 25.602 1.00 91.25 186 GLY A O 1
ATOM 1407 N N . ASN A 1 187 ? -22.418 -4.818 24.228 1.00 91.69 187 ASN A N 1
ATOM 1408 C CA . ASN A 1 187 ? -23.490 -5.327 25.091 1.00 91.69 187 ASN A CA 1
ATOM 1409 C C . ASN A 1 187 ? -24.445 -6.242 24.315 1.00 91.69 187 ASN A C 1
ATOM 1411 O O . ASN A 1 187 ? -25.419 -5.796 23.709 1.00 91.69 187 ASN A O 1
ATOM 1415 N N . PHE A 1 188 ? -24.187 -7.546 24.373 1.00 89.69 188 PHE A N 1
ATOM 1416 C CA . PHE A 1 188 ? -24.911 -8.562 23.605 1.00 89.69 188 PHE A CA 1
ATOM 1417 C C . PHE A 1 188 ? -26.154 -9.115 24.319 1.00 89.69 188 PHE A C 1
ATOM 1419 O O . PHE A 1 188 ? -26.804 -10.032 23.810 1.00 89.69 188 PHE A O 1
ATOM 1426 N N . LEU A 1 189 ? -26.501 -8.584 25.495 1.00 88.25 189 LEU A N 1
ATOM 1427 C CA . LEU A 1 189 ? -27.655 -9.029 26.272 1.00 88.25 189 LEU A CA 1
ATOM 1428 C C . LEU A 1 189 ? -28.970 -8.416 25.756 1.00 88.25 189 LEU A C 1
ATOM 1430 O O . LEU A 1 189 ? -29.007 -7.344 25.152 1.00 88.25 189 LEU A O 1
ATOM 1434 N N . GLY A 1 190 ? -30.085 -9.108 26.010 1.00 80.56 190 GLY A N 1
ATOM 1435 C CA . GLY A 1 190 ? -31.431 -8.562 25.790 1.00 80.56 190 GLY A CA 1
ATOM 1436 C C . GLY A 1 190 ? -31.877 -8.450 24.325 1.00 80.56 190 GLY A C 1
ATOM 1437 O O . GLY A 1 190 ? -32.757 -7.647 24.015 1.00 80.56 190 GLY A O 1
ATOM 1438 N N . HIS A 1 191 ? -31.290 -9.221 23.404 1.00 80.88 191 HIS A N 1
ATOM 1439 C CA . HIS A 1 191 ? -31.795 -9.321 22.032 1.00 80.88 191 HIS A CA 1
ATOM 1440 C C . HIS A 1 191 ? -32.919 -10.366 21.926 1.00 80.88 191 HIS A C 1
ATOM 1442 O O . HIS A 1 191 ? -32.794 -11.474 22.436 1.00 80.88 191 HIS A O 1
ATOM 1448 N N . ALA A 1 192 ? -34.020 -10.017 21.252 1.00 80.56 192 ALA A N 1
ATOM 1449 C CA . ALA A 1 192 ? -35.242 -10.826 21.252 1.00 80.56 192 ALA A CA 1
ATOM 1450 C C . ALA A 1 192 ? -35.154 -12.106 20.400 1.00 80.56 192 ALA A C 1
ATOM 1452 O O . ALA A 1 192 ? -35.830 -13.083 20.703 1.00 80.56 192 ALA A O 1
ATOM 1453 N N . SER A 1 193 ? -34.352 -12.108 19.330 1.00 83.00 193 SER A N 1
ATOM 1454 C CA . SER A 1 193 ? -34.361 -13.182 18.320 1.00 83.00 193 SER A CA 1
ATOM 1455 C C . SER A 1 193 ? -33.028 -13.906 18.121 1.00 83.00 193 SER A C 1
ATOM 1457 O O . SER A 1 193 ? -32.977 -14.890 17.390 1.00 83.00 193 SER A O 1
ATOM 1459 N N . LEU A 1 194 ? -31.944 -13.454 18.758 1.00 85.94 194 LEU A N 1
ATOM 1460 C CA . LEU A 1 194 ? -30.601 -14.020 18.579 1.00 85.94 194 LEU A CA 1
ATOM 1461 C C . LEU A 1 194 ? -29.954 -14.230 19.939 1.00 85.94 194 LEU A C 1
ATOM 1463 O O . LEU A 1 194 ? -30.077 -13.379 20.819 1.00 85.94 194 LEU A O 1
ATOM 1467 N N . SER A 1 195 ? -29.257 -15.357 20.096 1.00 90.81 195 SER A N 1
ATOM 1468 C CA . SER A 1 195 ? -28.568 -15.656 21.347 1.00 90.81 195 SER A CA 1
ATOM 1469 C C . SER A 1 195 ? -27.379 -14.699 21.553 1.00 90.81 195 SER A C 1
ATOM 1471 O O . SER A 1 195 ? -26.660 -14.421 20.584 1.00 90.81 195 SER A O 1
ATOM 1473 N N . PRO A 1 196 ? -27.112 -14.237 22.793 1.00 90.06 196 PRO A N 1
ATOM 1474 C CA . PRO A 1 196 ? -25.956 -13.387 23.095 1.00 90.06 196 PRO A CA 1
ATOM 1475 C C . PRO A 1 196 ? -24.627 -13.996 22.638 1.00 90.06 196 PRO A C 1
ATOM 1477 O O . PRO A 1 196 ? -23.753 -13.288 22.150 1.00 90.06 196 PRO A O 1
ATOM 1480 N N . ARG A 1 197 ? -24.496 -15.327 22.716 1.00 90.94 197 ARG A N 1
ATOM 1481 C CA . ARG A 1 197 ? -23.305 -16.057 22.267 1.00 90.94 197 ARG A CA 1
ATOM 1482 C C . ARG A 1 197 ? -23.090 -15.956 20.759 1.00 90.94 197 ARG A C 1
ATOM 1484 O O . ARG A 1 197 ? -21.957 -15.791 20.327 1.00 90.94 197 ARG A O 1
ATOM 1491 N N . THR A 1 198 ? -24.157 -16.045 19.965 1.00 90.62 198 THR A N 1
ATOM 1492 C CA . THR A 1 198 ? -24.074 -15.908 18.502 1.00 90.62 198 THR A CA 1
ATOM 1493 C C . THR A 1 198 ? -23.696 -14.485 18.102 1.00 90.62 198 THR A C 1
ATOM 1495 O O . THR A 1 198 ? -22.878 -14.312 17.206 1.00 90.62 198 THR A O 1
ATOM 1498 N N . LEU A 1 199 ? -24.266 -13.482 18.777 1.00 90.38 199 LEU A N 1
ATOM 1499 C CA . LEU A 1 199 ? -23.940 -12.076 18.533 1.00 90.38 199 LEU A CA 1
ATOM 1500 C C . LEU A 1 199 ? -22.478 -11.782 18.886 1.00 90.38 199 LEU A C 1
ATOM 1502 O O . LEU A 1 199 ? -21.738 -11.287 18.046 1.00 90.38 199 LEU A O 1
ATOM 1506 N N . MET A 1 200 ? -22.043 -12.177 20.082 1.00 92.50 200 MET A N 1
ATOM 1507 C CA . MET A 1 200 ? -20.669 -11.984 20.549 1.00 92.50 200 MET A CA 1
ATOM 1508 C C . MET A 1 200 ? -19.645 -12.677 19.639 1.00 92.50 200 MET A C 1
ATOM 1510 O O . MET A 1 200 ? -18.649 -12.070 19.267 1.00 92.50 200 MET A O 1
ATOM 1514 N N . ALA A 1 201 ? -19.897 -13.930 19.240 1.00 91.56 201 ALA A N 1
ATOM 1515 C CA . ALA A 1 201 ? -18.965 -14.701 18.414 1.00 91.56 201 ALA A CA 1
ATOM 1516 C C . ALA A 1 201 ? -18.857 -14.198 16.963 1.00 91.56 201 ALA A C 1
ATOM 1518 O O . ALA A 1 201 ? -17.869 -14.481 16.286 1.00 91.56 201 ALA A O 1
ATOM 1519 N N . ALA A 1 202 ? -19.875 -13.495 16.460 1.00 91.62 202 ALA A N 1
ATOM 1520 C CA . ALA A 1 202 ? -19.847 -12.921 15.119 1.00 91.62 202 ALA A CA 1
ATOM 1521 C C . ALA A 1 202 ? -19.089 -11.590 15.066 1.00 91.62 202 ALA A C 1
ATOM 1523 O O . ALA A 1 202 ? -18.499 -11.265 14.033 1.00 91.62 202 ALA A O 1
ATOM 1524 N N . VAL A 1 203 ? -19.119 -10.834 16.165 1.00 93.19 203 VAL A N 1
ATOM 1525 C CA . VAL A 1 203 ? -18.565 -9.487 16.225 1.00 93.19 203 VAL A CA 1
ATOM 1526 C C . VAL A 1 203 ? -17.048 -9.521 16.330 1.00 93.19 203 VAL A C 1
ATOM 1528 O O . VAL A 1 203 ? -16.470 -10.152 17.213 1.00 93.19 203 VAL A O 1
ATOM 1531 N N . ARG A 1 204 ? -16.409 -8.768 15.441 1.00 94.62 204 ARG A N 1
ATOM 1532 C CA . ARG A 1 204 ? -14.975 -8.489 15.471 1.00 94.62 204 ARG A CA 1
ATOM 1533 C C . ARG A 1 204 ? -14.733 -7.025 15.137 1.00 94.62 204 ARG A C 1
ATOM 1535 O O . ARG A 1 204 ? -15.486 -6.446 14.350 1.00 94.62 204 ARG A O 1
ATOM 1542 N N . TRP A 1 205 ? -13.707 -6.422 15.719 1.00 93.62 205 TRP A N 1
ATOM 1543 C CA . TRP A 1 205 ? -13.415 -5.011 15.499 1.00 93.62 205 TRP A CA 1
ATOM 1544 C C . TRP A 1 205 ? -11.922 -4.738 15.328 1.00 93.62 205 TRP A C 1
ATOM 1546 O O . TRP A 1 205 ? -11.075 -5.490 15.799 1.00 93.62 205 TRP A O 1
ATOM 1556 N N . ASN A 1 206 ? -11.592 -3.659 14.625 1.00 95.00 206 ASN A N 1
ATOM 1557 C CA . ASN A 1 206 ? -10.217 -3.208 14.438 1.00 95.00 206 ASN A CA 1
ATOM 1558 C C . ASN A 1 206 ? -10.186 -1.694 14.194 1.00 95.00 206 ASN A C 1
ATOM 1560 O O . ASN A 1 206 ? -11.189 -1.107 13.788 1.00 95.00 206 ASN A O 1
ATOM 1564 N N . LEU A 1 207 ? -9.045 -1.058 14.428 1.00 92.94 207 LEU A N 1
ATOM 1565 C CA . LEU A 1 207 ? -8.836 0.365 14.183 1.00 92.94 207 LEU A CA 1
ATOM 1566 C C . LEU A 1 207 ? -8.001 0.530 12.915 1.00 92.94 207 LEU A C 1
ATOM 1568 O O . LEU A 1 207 ? -6.863 0.077 12.883 1.00 92.94 207 LEU A O 1
ATOM 1572 N N . CYS A 1 208 ? -8.538 1.171 11.881 1.00 93.12 208 CYS A N 1
ATOM 1573 C CA . CYS A 1 208 ? -7.892 1.244 10.573 1.00 93.12 208 CYS A CA 1
ATOM 1574 C C . CYS A 1 208 ? -7.712 2.686 10.080 1.00 93.12 208 CYS A C 1
ATOM 1576 O O . CYS A 1 208 ? -8.535 3.564 10.343 1.00 93.12 208 CYS A O 1
ATOM 1578 N N . LEU A 1 209 ? -6.634 2.920 9.333 1.00 91.38 209 LEU A N 1
ATOM 1579 C CA . LEU A 1 209 ? -6.353 4.174 8.645 1.00 91.38 209 LEU A CA 1
ATOM 1580 C C . LEU A 1 209 ? -7.065 4.184 7.293 1.00 91.38 209 LEU A C 1
ATOM 1582 O O . LEU A 1 209 ? -6.827 3.322 6.444 1.00 91.38 209 LEU A O 1
ATOM 1586 N N . ALA A 1 210 ? -7.902 5.192 7.068 1.00 88.75 210 ALA A N 1
ATOM 1587 C CA . ALA A 1 210 ? -8.478 5.465 5.764 1.00 88.75 210 ALA A CA 1
ATOM 1588 C C . ALA A 1 210 ? -7.464 6.212 4.888 1.00 88.75 210 ALA A C 1
ATOM 1590 O O . ALA A 1 210 ? -7.459 7.441 4.842 1.00 88.75 210 ALA A O 1
ATOM 1591 N N . ASP A 1 211 ? -6.635 5.462 4.161 1.00 86.25 211 ASP A N 1
ATOM 1592 C CA . ASP A 1 211 ? -5.748 6.020 3.139 1.00 86.25 211 ASP A CA 1
ATOM 1593 C C . ASP A 1 211 ? -6.347 5.822 1.728 1.00 86.25 211 ASP A C 1
ATOM 1595 O O . ASP A 1 211 ? -6.280 4.723 1.159 1.00 86.25 211 ASP A O 1
ATOM 1599 N N . PRO A 1 212 ? -6.926 6.874 1.112 1.00 84.81 212 PRO A N 1
ATOM 1600 C CA . PRO A 1 212 ? -7.480 6.773 -0.233 1.00 84.81 212 PRO A CA 1
ATOM 1601 C C . PRO A 1 212 ? -6.406 6.489 -1.291 1.00 84.81 212 PRO A C 1
ATOM 1603 O O . PRO A 1 212 ? -6.723 5.883 -2.316 1.00 84.81 212 PRO A O 1
ATOM 1606 N N . ALA A 1 213 ? -5.149 6.891 -1.074 1.00 83.12 213 ALA A N 1
ATOM 1607 C CA . ALA A 1 213 ? -4.068 6.627 -2.016 1.00 83.12 213 ALA A CA 1
ATOM 1608 C C . ALA A 1 213 ? -3.732 5.131 -2.052 1.00 83.12 213 ALA A C 1
ATOM 1610 O O . ALA A 1 213 ? -3.562 4.570 -3.136 1.00 83.12 213 ALA A O 1
ATOM 1611 N N . ARG A 1 214 ? -3.709 4.463 -0.892 1.00 82.19 214 ARG A N 1
ATOM 1612 C CA . ARG A 1 214 ? -3.503 3.010 -0.807 1.00 82.19 214 ARG A CA 1
ATOM 1613 C C . ARG A 1 214 ? -4.649 2.220 -1.430 1.00 82.19 214 ARG A C 1
ATOM 1615 O O . ARG A 1 214 ? -4.385 1.305 -2.209 1.00 82.19 214 ARG A O 1
ATOM 1622 N N . ARG A 1 215 ? -5.901 2.623 -1.187 1.00 83.69 215 ARG A N 1
ATOM 1623 C CA . ARG A 1 215 ? -7.065 1.975 -1.820 1.00 83.69 215 ARG A CA 1
ATOM 1624 C C . ARG A 1 215 ? -7.050 2.081 -3.338 1.00 83.69 215 ARG A C 1
ATOM 1626 O O . ARG A 1 215 ? -7.383 1.116 -4.015 1.00 83.69 215 ARG A O 1
ATOM 1633 N N . ARG A 1 216 ? -6.633 3.227 -3.890 1.00 84.06 216 ARG A N 1
ATOM 1634 C CA . ARG A 1 216 ? -6.488 3.397 -5.348 1.00 84.06 216 ARG A CA 1
ATOM 1635 C C . ARG A 1 216 ? -5.462 2.438 -5.954 1.00 84.06 216 ARG A C 1
ATOM 1637 O O . ARG A 1 216 ? -5.616 2.058 -7.106 1.00 84.06 216 ARG A O 1
ATOM 1644 N N . ARG A 1 217 ? -4.452 2.023 -5.182 1.00 81.75 217 ARG A N 1
ATOM 1645 C CA . ARG A 1 217 ? -3.470 1.000 -5.580 1.00 81.75 217 ARG A CA 1
ATOM 1646 C C . ARG A 1 217 ? -3.975 -0.439 -5.388 1.00 81.75 217 ARG A C 1
ATOM 1648 O O . ARG A 1 217 ? -3.220 -1.370 -5.628 1.00 81.75 217 ARG A O 1
ATOM 1655 N N . GLY A 1 218 ? -5.216 -0.634 -4.934 1.00 79.62 218 GLY A N 1
ATOM 1656 C CA . GLY A 1 218 ? -5.768 -1.955 -4.615 1.00 79.62 218 GLY A CA 1
ATOM 1657 C C . GLY A 1 218 ? -5.256 -2.549 -3.297 1.00 79.62 218 GLY A C 1
ATOM 1658 O O . GLY A 1 218 ? -5.515 -3.716 -3.018 1.00 79.62 218 GLY A O 1
ATOM 1659 N N . GLY A 1 219 ? -4.537 -1.771 -2.481 1.00 77.44 219 GLY A N 1
ATOM 1660 C CA . GLY A 1 219 ? -4.055 -2.221 -1.176 1.00 77.44 219 GLY A CA 1
ATOM 1661 C C . GLY A 1 219 ? -5.153 -2.183 -0.111 1.00 77.44 219 GLY A C 1
ATOM 1662 O O . GLY A 1 219 ? -5.993 -1.282 -0.111 1.00 77.44 219 GLY A O 1
ATOM 1663 N N . ALA A 1 220 ? -5.120 -3.138 0.821 1.00 82.06 220 ALA A N 1
ATOM 1664 C CA . ALA A 1 220 ? -5.992 -3.135 1.994 1.00 82.06 220 ALA A CA 1
ATOM 1665 C C . ALA A 1 220 ? -5.677 -1.954 2.934 1.00 82.06 220 ALA A C 1
ATOM 1667 O O . ALA A 1 220 ? -4.532 -1.499 3.020 1.00 82.06 220 ALA A O 1
ATOM 1668 N N . ASP A 1 221 ? -6.692 -1.475 3.657 1.00 85.19 221 ASP A N 1
ATOM 1669 C CA . ASP A 1 221 ? -6.524 -0.429 4.673 1.00 85.19 221 ASP A CA 1
ATOM 1670 C C . ASP A 1 221 ? -5.585 -0.909 5.794 1.00 85.19 221 ASP A C 1
ATOM 1672 O O . ASP A 1 221 ? -5.594 -2.081 6.176 1.00 85.19 221 ASP A O 1
ATOM 1676 N N . LEU A 1 222 ? -4.757 0.002 6.317 1.00 88.44 222 LEU A N 1
ATOM 1677 C CA . LEU A 1 222 ? -3.797 -0.319 7.374 1.00 88.44 222 LEU A CA 1
ATOM 1678 C C . LEU A 1 222 ? -4.525 -0.382 8.718 1.00 88.44 222 LEU A C 1
ATOM 1680 O O . LEU A 1 222 ? -4.985 0.649 9.202 1.00 88.44 222 LEU A O 1
ATOM 1684 N N . CYS A 1 223 ? -4.636 -1.567 9.309 1.00 92.31 223 CYS A N 1
ATOM 1685 C CA . CYS A 1 223 ? -5.325 -1.762 10.581 1.00 92.31 223 CYS A CA 1
ATOM 1686 C C . CYS A 1 223 ? -4.333 -2.031 11.704 1.00 92.31 223 CYS A C 1
ATOM 1688 O O . CYS A 1 223 ? -3.459 -2.873 11.538 1.00 92.31 223 CYS A O 1
ATOM 1690 N N . TRP A 1 224 ? -4.488 -1.314 12.821 1.00 93.25 224 TRP A N 1
ATOM 1691 C CA . TRP A 1 224 ? -3.595 -1.291 13.979 1.00 93.25 224 TRP A CA 1
ATOM 1692 C C . TRP A 1 224 ? -3.291 -2.684 14.527 1.00 93.25 224 TRP A C 1
ATOM 1694 O O . TRP A 1 224 ? -2.139 -2.985 14.832 1.00 93.25 224 TRP A O 1
ATOM 1704 N N . PHE A 1 225 ? -4.312 -3.536 14.628 1.00 92.19 225 PHE A N 1
ATOM 1705 C CA . PHE A 1 225 ? -4.141 -4.919 15.049 1.00 92.19 225 PHE A CA 1
ATOM 1706 C C . PHE A 1 225 ? -3.975 -5.828 13.831 1.00 92.19 225 PHE A C 1
ATOM 1708 O O . PHE A 1 225 ? -4.768 -5.754 12.889 1.00 92.19 225 PHE A O 1
ATOM 1715 N N . GLU A 1 226 ? -2.989 -6.728 13.883 1.00 89.44 226 GLU A N 1
ATOM 1716 C CA . GLU A 1 226 ? -2.776 -7.761 12.859 1.00 89.44 226 GLU A CA 1
ATOM 1717 C C . GLU A 1 226 ? -4.005 -8.671 12.715 1.00 89.44 226 GLU A C 1
ATOM 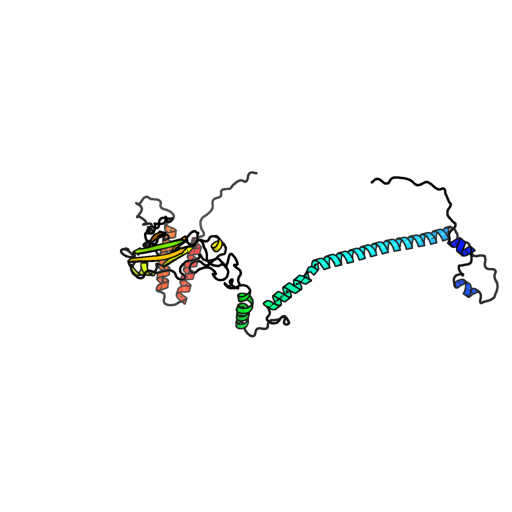1719 O O . GLU A 1 226 ? -4.408 -9.030 11.610 1.00 89.44 226 GLU A O 1
ATOM 1724 N N . THR A 1 227 ? -4.644 -8.989 13.843 1.00 92.81 227 THR A N 1
ATOM 1725 C CA . THR A 1 227 ? -5.889 -9.754 13.904 1.00 92.81 227 THR A CA 1
ATOM 1726 C C . THR A 1 227 ? -7.012 -8.905 14.489 1.00 92.81 227 THR A C 1
ATOM 1728 O O . THR A 1 227 ? -6.810 -8.135 15.433 1.00 92.81 227 THR A O 1
ATOM 1731 N N . ASP A 1 228 ? -8.212 -9.032 13.913 1.00 93.81 228 ASP A N 1
ATOM 1732 C CA . ASP A 1 228 ? -9.390 -8.336 14.432 1.00 93.81 228 ASP A CA 1
ATOM 1733 C C . ASP A 1 228 ? -9.677 -8.801 15.871 1.00 93.81 228 ASP A C 1
ATOM 1735 O O . ASP A 1 228 ? -9.664 -9.994 16.179 1.00 93.81 228 ASP A O 1
ATOM 1739 N N . GLN A 1 229 ? -9.954 -7.842 16.747 1.00 94.81 229 GLN A N 1
ATOM 1740 C CA . GLN A 1 229 ? -10.223 -8.065 18.159 1.00 94.81 229 GLN A CA 1
ATOM 1741 C C . GLN A 1 229 ? -11.637 -8.617 18.360 1.00 94.81 229 GLN A C 1
ATOM 1743 O O . GLN A 1 229 ? -12.585 -8.217 17.678 1.00 94.81 229 GLN A O 1
ATOM 1748 N N . THR A 1 230 ? -11.787 -9.531 19.316 1.00 94.69 230 THR A N 1
ATOM 1749 C CA . THR A 1 230 ? -13.058 -10.194 19.649 1.00 94.69 230 THR A CA 1
ATOM 1750 C C . THR A 1 230 ? -13.420 -9.992 21.114 1.00 94.69 230 THR A C 1
ATOM 1752 O O . THR A 1 230 ? -12.541 -9.788 21.951 1.00 94.69 230 THR A O 1
ATOM 1755 N N . PHE A 1 231 ? -14.705 -10.115 21.439 1.00 93.62 231 PHE A N 1
ATOM 1756 C CA . PHE A 1 231 ? -15.200 -10.039 22.814 1.00 93.62 231 PHE A CA 1
ATOM 1757 C C . PHE A 1 231 ? -15.219 -11.417 23.479 1.00 93.62 231 PHE A C 1
ATOM 1759 O O . PHE A 1 231 ? -15.584 -12.418 22.858 1.00 93.62 231 PHE A O 1
ATOM 1766 N N . SER A 1 232 ? -14.838 -11.461 24.753 1.00 91.88 232 SER A N 1
ATOM 1767 C CA . SER A 1 232 ? -14.806 -12.679 25.566 1.00 91.88 232 SER A CA 1
ATOM 1768 C C . SER A 1 232 ? -16.034 -12.812 26.470 1.00 91.88 232 SER A C 1
ATOM 1770 O O . SER A 1 232 ? -16.447 -13.929 26.791 1.00 91.88 232 SER A O 1
ATOM 1772 N N . GLN A 1 233 ? -16.641 -11.683 26.850 1.00 92.38 233 GLN A N 1
ATOM 1773 C CA . GLN A 1 233 ? -17.821 -11.625 27.710 1.00 92.38 233 GLN A CA 1
ATOM 1774 C C . GLN A 1 233 ? -19.032 -11.037 26.972 1.00 92.38 233 GLN A C 1
ATOM 1776 O O . GLN A 1 233 ? -18.907 -10.261 26.026 1.00 92.38 233 GLN A O 1
ATOM 1781 N N . TYR A 1 234 ? -20.240 -11.385 27.432 1.00 90.88 234 TYR A N 1
ATOM 1782 C CA . TYR A 1 234 ? -21.489 -10.864 26.854 1.00 90.88 234 TYR A CA 1
ATOM 1783 C C . TYR A 1 234 ? -21.662 -9.353 27.037 1.00 90.88 234 TYR A C 1
ATOM 1785 O O . TYR A 1 234 ? -22.391 -8.721 26.272 1.00 90.88 234 TYR A O 1
ATOM 1793 N N . GLN A 1 235 ? -21.018 -8.798 28.059 1.00 91.50 235 GLN A N 1
ATOM 1794 C CA . GLN A 1 235 ? -20.920 -7.373 28.298 1.00 91.50 235 GLN A CA 1
ATOM 1795 C C . GLN A 1 235 ? -19.475 -7.076 28.677 1.00 91.50 235 GLN A C 1
ATOM 1797 O O . GLN A 1 235 ? -19.006 -7.534 29.714 1.00 91.50 235 GLN A O 1
ATOM 1802 N N . GLU A 1 236 ? -18.769 -6.355 27.817 1.00 92.44 236 GLU A N 1
ATOM 1803 C CA . GLU A 1 236 ? -17.342 -6.091 27.987 1.00 92.44 236 GLU A CA 1
ATOM 1804 C C . GLU A 1 236 ? -17.004 -4.720 27.410 1.00 92.44 236 GLU A C 1
ATOM 1806 O O . GLU A 1 236 ? -17.487 -4.356 26.334 1.00 92.44 236 GLU A O 1
ATOM 1811 N N . THR A 1 237 ? -16.147 -3.983 28.112 1.00 92.25 237 THR A N 1
ATOM 1812 C CA . THR A 1 237 ? -15.508 -2.773 27.594 1.00 92.25 237 THR A CA 1
ATOM 1813 C C . THR A 1 237 ? -14.021 -3.044 27.446 1.00 92.25 237 THR A C 1
ATOM 1815 O O . THR A 1 237 ? -13.316 -3.252 28.431 1.00 92.25 237 THR A O 1
ATOM 1818 N N . GLN A 1 238 ? -13.550 -3.034 26.204 1.00 92.25 238 GLN A N 1
ATOM 1819 C CA . GLN A 1 238 ? -12.143 -3.172 25.858 1.00 92.25 238 GLN A CA 1
ATOM 1820 C C . GLN A 1 238 ? -11.539 -1.782 25.699 1.00 92.25 238 GLN A C 1
ATOM 1822 O O . GLN A 1 238 ? -12.006 -0.989 24.884 1.00 92.25 238 GLN A O 1
ATOM 1827 N N . ILE A 1 239 ? -10.506 -1.487 26.485 1.00 91.88 239 ILE A N 1
ATOM 1828 C CA . ILE A 1 239 ? -9.790 -0.210 26.451 1.00 91.88 239 ILE A CA 1
ATOM 1829 C C . ILE A 1 239 ? -8.399 -0.475 25.891 1.00 91.88 239 ILE A C 1
ATOM 1831 O O . ILE A 1 239 ? -7.660 -1.293 26.436 1.00 91.88 239 ILE A O 1
ATOM 1835 N N . GLN A 1 240 ? -8.052 0.206 24.802 1.00 91.00 240 GLN A N 1
ATOM 1836 C CA . GLN A 1 240 ? -6.768 0.059 24.123 1.00 91.00 240 GLN A CA 1
ATOM 1837 C C . GLN A 1 240 ? -6.084 1.418 23.991 1.00 91.00 240 GLN A C 1
ATOM 1839 O O . GLN A 1 240 ? -6.701 2.385 23.548 1.00 91.00 240 GLN A O 1
ATOM 1844 N N . SER A 1 241 ? -4.804 1.479 24.363 1.00 90.19 241 SER A N 1
ATOM 1845 C CA . SER A 1 241 ? -3.949 2.647 24.136 1.00 90.19 241 SER A CA 1
ATOM 1846 C C . SER A 1 241 ? -3.162 2.447 22.845 1.00 90.19 241 SER A C 1
ATOM 1848 O O . SER A 1 241 ? -2.474 1.438 22.678 1.00 90.19 241 SER A O 1
ATOM 1850 N N . VAL A 1 242 ? -3.294 3.386 21.914 1.00 91.56 242 VAL A N 1
ATOM 1851 C CA . VAL A 1 242 ? -2.703 3.326 20.574 1.00 91.56 242 VAL A CA 1
ATOM 1852 C C . VAL A 1 242 ? -1.989 4.636 20.257 1.00 91.56 242 VAL A C 1
ATOM 1854 O O . VAL A 1 242 ? -2.364 5.696 20.749 1.00 91.56 242 VAL A O 1
ATOM 1857 N N . THR A 1 243 ? -0.948 4.588 19.428 1.00 91.31 243 THR A N 1
ATOM 1858 C CA . THR A 1 243 ? -0.240 5.796 18.973 1.00 91.31 243 THR A CA 1
ATOM 1859 C C . THR A 1 243 ? -0.527 6.005 17.500 1.00 91.31 243 THR A C 1
ATOM 1861 O O . THR A 1 243 ? -0.157 5.178 16.677 1.00 91.31 243 THR A O 1
ATOM 1864 N N . LEU A 1 244 ? -1.227 7.086 17.164 1.00 91.06 244 LEU A N 1
ATOM 1865 C CA . LEU A 1 244 ? -1.729 7.323 15.814 1.00 91.06 244 LEU A CA 1
ATOM 1866 C C . LEU A 1 244 ? -0.937 8.422 15.116 1.00 91.06 244 LEU A C 1
ATOM 1868 O O . LEU A 1 244 ? -0.507 9.394 15.736 1.00 91.06 244 LEU A O 1
ATOM 1872 N N . VAL A 1 245 ? -0.777 8.272 13.806 1.00 91.19 245 VAL A N 1
ATOM 1873 C CA . VAL A 1 245 ? -0.267 9.329 12.928 1.00 91.19 245 VAL A CA 1
ATOM 1874 C C . VAL A 1 245 ? -1.404 10.206 12.407 1.00 91.19 245 VAL A C 1
ATOM 1876 O O . VAL A 1 245 ? -2.543 9.732 12.323 1.00 91.19 245 VAL A O 1
ATOM 1879 N N . PRO A 1 246 ? -1.115 11.460 12.010 1.00 88.12 246 PRO A N 1
ATOM 1880 C CA . PRO A 1 246 ? -2.097 12.337 11.391 1.00 88.12 246 PRO A CA 1
ATOM 1881 C C . PRO A 1 246 ? -2.758 11.670 10.183 1.00 88.12 246 PRO A C 1
ATOM 1883 O O . PRO A 1 246 ? -2.087 11.259 9.238 1.00 88.12 246 PRO A O 1
ATOM 1886 N N . GLY A 1 247 ? -4.082 11.562 10.219 1.00 86.94 247 GLY A N 1
ATOM 1887 C CA . GLY A 1 247 ? -4.860 10.911 9.175 1.00 86.94 247 GLY A CA 1
ATOM 1888 C C . GLY A 1 247 ? -6.291 10.644 9.619 1.00 86.94 247 GLY A C 1
ATOM 1889 O O . GLY A 1 247 ? -6.654 10.853 10.777 1.00 86.94 247 GLY A O 1
ATOM 1890 N N . THR A 1 248 ? -7.118 10.183 8.686 1.00 89.56 248 THR A N 1
ATOM 1891 C CA . THR A 1 248 ? -8.495 9.790 8.988 1.00 89.56 248 THR A CA 1
ATOM 1892 C C . THR A 1 248 ? -8.506 8.349 9.478 1.00 89.56 248 THR A C 1
ATOM 1894 O O . THR A 1 248 ? -8.338 7.416 8.698 1.00 89.56 248 THR A O 1
ATOM 1897 N N . TRP A 1 249 ? -8.707 8.167 10.776 1.00 90.50 249 TRP A N 1
ATOM 1898 C CA . TRP A 1 249 ? -8.839 6.859 11.408 1.00 90.50 249 TRP A CA 1
ATOM 1899 C C . TRP A 1 249 ? -10.307 6.483 11.560 1.00 90.50 249 TRP A C 1
ATOM 1901 O O . TRP A 1 249 ? -11.148 7.342 11.821 1.00 90.50 249 TRP A O 1
ATOM 1911 N N . TYR A 1 250 ? -10.622 5.202 11.406 1.00 90.81 250 TYR A N 1
ATOM 1912 C CA . TYR A 1 250 ? -11.969 4.690 11.616 1.00 90.81 250 TYR A CA 1
ATOM 1913 C C . TYR A 1 250 ? -11.935 3.328 12.301 1.00 90.81 250 TYR A C 1
ATOM 1915 O O . TYR A 1 250 ? -11.034 2.516 12.083 1.00 90.81 250 TYR A O 1
ATOM 1923 N N . VAL A 1 251 ? -12.940 3.067 13.133 1.00 91.25 251 VAL A N 1
ATOM 1924 C CA . VAL A 1 251 ? -13.117 1.758 13.757 1.00 91.25 251 VAL A CA 1
ATOM 1925 C C . VAL A 1 251 ? -13.975 0.904 12.838 1.00 91.25 251 VAL A C 1
ATOM 1927 O O . VAL A 1 251 ? -15.124 1.229 12.541 1.00 91.25 251 VAL A O 1
ATOM 1930 N N . ARG A 1 252 ? -13.398 -0.193 12.359 1.00 91.25 252 ARG A N 1
ATOM 1931 C CA . ARG A 1 252 ? -14.078 -1.183 11.535 1.00 91.25 252 ARG A CA 1
ATOM 1932 C C . ARG A 1 252 ? -14.689 -2.231 12.450 1.00 91.25 252 ARG A C 1
ATOM 1934 O O . ARG A 1 252 ? -13.957 -3.001 13.059 1.00 91.25 252 ARG A O 1
ATOM 1941 N N . VAL A 1 253 ? -16.015 -2.285 12.507 1.00 91.75 253 VAL A N 1
ATOM 1942 C CA . VAL A 1 253 ? -16.760 -3.335 13.212 1.00 91.75 253 VAL A CA 1
ATOM 1943 C C . VAL A 1 253 ? -17.415 -4.240 12.175 1.00 91.75 253 VAL A C 1
ATOM 1945 O O . VAL A 1 253 ? -18.113 -3.768 11.280 1.00 91.75 253 VAL A O 1
ATOM 1948 N N . LEU A 1 254 ? -17.176 -5.543 12.275 1.00 91.69 254 LEU A N 1
ATOM 1949 C CA . LEU A 1 254 ? -17.749 -6.564 11.401 1.00 91.69 254 LEU A CA 1
ATOM 1950 C C . LEU A 1 254 ? -18.620 -7.505 12.233 1.00 91.69 254 LEU A C 1
ATOM 1952 O O . LEU A 1 254 ? -18.291 -7.807 13.376 1.00 91.69 254 LEU A O 1
ATOM 1956 N N . GLY A 1 255 ? -19.717 -7.990 11.650 1.00 88.00 255 GLY A N 1
ATOM 1957 C CA . GLY A 1 255 ? -20.591 -8.979 12.291 1.00 88.00 255 GLY A CA 1
ATOM 1958 C C . GLY A 1 255 ? -21.516 -8.435 13.386 1.00 88.00 255 GLY A C 1
ATOM 1959 O O . GLY A 1 255 ? -22.165 -9.226 14.068 1.00 88.00 255 GLY A O 1
ATOM 1960 N N . ASP A 1 256 ? -21.625 -7.112 13.547 1.00 87.62 256 ASP A N 1
ATOM 1961 C CA . ASP A 1 256 ? -22.587 -6.501 14.472 1.00 87.62 256 ASP A CA 1
ATOM 1962 C C . ASP A 1 256 ? -23.997 -6.444 13.868 1.00 87.62 256 ASP A C 1
ATOM 1964 O O . ASP A 1 256 ? -24.463 -5.421 13.370 1.00 87.62 256 ASP A O 1
ATOM 1968 N N . TYR A 1 257 ? -24.691 -7.580 13.903 1.00 83.94 257 TYR A N 1
ATOM 1969 C CA . TYR A 1 257 ? -26.042 -7.709 13.346 1.00 83.94 257 TYR A CA 1
ATOM 1970 C C . TYR A 1 257 ? -27.118 -6.949 14.127 1.00 83.94 257 TYR A C 1
ATOM 1972 O O . TYR A 1 257 ? -28.198 -6.694 13.595 1.00 83.94 257 TYR A O 1
ATOM 1980 N N . ALA A 1 258 ? -26.857 -6.637 15.397 1.00 83.12 258 ALA A N 1
ATOM 1981 C CA . ALA A 1 258 ? -27.833 -6.040 16.305 1.00 83.12 258 ALA A CA 1
ATOM 1982 C C . ALA A 1 258 ? -27.482 -4.597 16.697 1.00 83.12 258 ALA A C 1
ATOM 1984 O O . ALA A 1 258 ? -28.230 -3.987 17.463 1.00 83.12 258 ALA A O 1
ATOM 1985 N N . GLY A 1 259 ? -26.364 -4.072 16.189 1.00 85.00 259 GLY A N 1
ATOM 1986 C CA . GLY A 1 259 ? -25.869 -2.736 16.483 1.00 85.00 259 GLY A CA 1
ATOM 1987 C C . GLY A 1 259 ? -25.549 -2.513 17.956 1.00 85.00 259 GLY A C 1
ATOM 1988 O O . GLY A 1 259 ? -25.860 -1.468 18.522 1.00 85.00 259 GLY A O 1
ATOM 1989 N N . ARG A 1 260 ? -25.011 -3.543 18.606 1.00 87.00 260 ARG A N 1
ATOM 1990 C CA . ARG A 1 260 ? -24.793 -3.603 20.057 1.00 87.00 260 ARG A CA 1
ATOM 1991 C C . ARG A 1 260 ? -23.389 -3.187 20.479 1.00 87.00 260 ARG A C 1
ATOM 1993 O O . ARG A 1 260 ? -23.069 -3.255 21.668 1.00 87.00 260 ARG A O 1
ATOM 2000 N N . VAL A 1 261 ? -22.567 -2.777 19.521 1.00 89.81 261 VAL A N 1
ATOM 2001 C CA . VAL A 1 261 ? -21.233 -2.244 19.767 1.00 89.81 261 VAL A CA 1
ATOM 2002 C C . VAL A 1 261 ? -21.295 -0.720 19.757 1.00 89.81 261 VAL A C 1
ATOM 2004 O O . VAL A 1 261 ? -21.788 -0.101 18.817 1.00 89.81 261 VAL A O 1
ATOM 2007 N N . SER A 1 262 ? -20.769 -0.116 20.811 1.00 89.69 262 SER A N 1
ATOM 2008 C CA . SER A 1 262 ? -20.586 1.329 20.966 1.00 89.69 262 SER A CA 1
ATOM 2009 C C . SER A 1 262 ? -19.141 1.608 21.354 1.00 89.69 262 SER A C 1
ATOM 2011 O O . SER A 1 262 ? -18.462 0.713 21.855 1.00 89.69 262 SER A O 1
ATOM 2013 N N . GLY A 1 263 ? -18.665 2.832 21.190 1.00 88.00 263 GLY A N 1
ATOM 2014 C CA . GLY A 1 263 ? -17.329 3.169 21.648 1.00 88.00 263 GLY A CA 1
ATOM 2015 C C . GLY A 1 263 ? -17.111 4.657 21.803 1.00 88.00 263 GLY A C 1
ATOM 2016 O O . GLY A 1 263 ? -17.900 5.481 21.351 1.00 88.00 263 GLY A O 1
ATOM 2017 N N . SER A 1 264 ? -16.023 4.990 22.474 1.00 88.25 264 SER A N 1
ATOM 2018 C CA . SER A 1 264 ? -15.568 6.354 22.673 1.00 88.25 264 SER A CA 1
ATOM 2019 C C . SER A 1 264 ? -14.071 6.431 22.421 1.00 88.25 264 SER A C 1
ATOM 2021 O O . SER A 1 264 ? -13.323 5.471 22.622 1.00 88.25 264 SER A O 1
ATOM 2023 N N . VAL A 1 265 ? -13.635 7.586 21.931 1.00 89.69 265 VAL A N 1
ATOM 2024 C CA . VAL A 1 265 ? -12.232 7.862 21.637 1.00 89.69 265 VAL A CA 1
ATOM 2025 C C . VAL A 1 265 ? -11.808 9.044 22.488 1.00 89.69 265 VAL A C 1
ATOM 2027 O O . VAL A 1 265 ? -12.506 10.058 22.537 1.00 89.69 265 VAL A O 1
ATOM 2030 N N . HIS A 1 266 ? -10.676 8.906 23.163 1.00 89.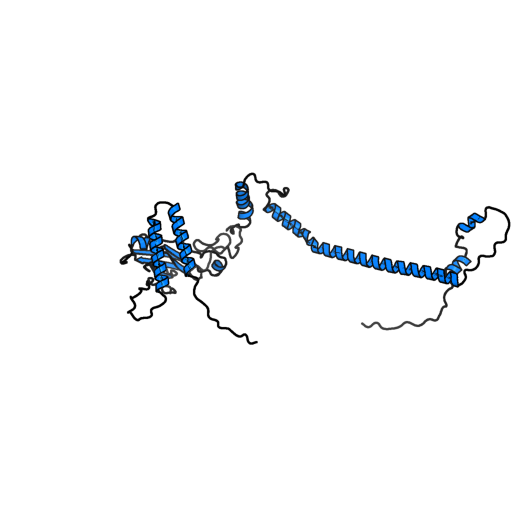38 266 HIS A N 1
ATOM 2031 C CA . HIS A 1 266 ? -10.134 9.926 24.042 1.00 89.38 266 HIS A CA 1
ATOM 2032 C C . HIS A 1 266 ? -8.696 10.257 23.659 1.00 89.38 266 HIS A C 1
ATOM 2034 O O . HIS A 1 266 ? -7.906 9.370 23.339 1.00 89.38 266 HIS A O 1
ATOM 2040 N N . ASP A 1 267 ? -8.357 11.537 23.716 1.00 87.19 267 ASP A N 1
ATOM 2041 C CA . ASP A 1 267 ? -6.989 12.012 23.615 1.00 87.19 267 ASP A CA 1
ATOM 2042 C C . ASP A 1 267 ? -6.235 11.700 24.901 1.00 87.19 267 ASP A C 1
ATOM 2044 O O . ASP A 1 267 ? -6.687 12.037 25.997 1.00 87.19 267 ASP A O 1
ATOM 2048 N N . ALA A 1 268 ? -5.092 11.037 24.756 1.00 86.31 268 ALA A N 1
ATOM 2049 C CA . ALA A 1 268 ? -4.243 10.621 25.858 1.00 86.31 268 ALA A CA 1
ATOM 2050 C C . ALA A 1 268 ? -2.962 11.457 25.960 1.00 86.31 268 ALA A C 1
ATOM 2052 O O . ALA A 1 268 ? -2.022 11.043 26.633 1.00 86.31 268 ALA A O 1
ATOM 2053 N N . VAL A 1 269 ? -2.908 12.645 25.337 1.00 81.38 269 VAL A N 1
ATOM 2054 C CA . VAL A 1 269 ? -1.800 13.601 25.542 1.00 81.38 269 VAL A CA 1
ATOM 2055 C C . VAL A 1 269 ? -1.596 13.911 27.030 1.00 81.38 269 VAL A C 1
ATOM 2057 O O . VAL A 1 269 ? -0.462 14.079 27.473 1.00 81.38 269 VAL A O 1
ATOM 2060 N N . ASN A 1 270 ? -2.678 13.948 27.816 1.00 78.81 270 ASN A N 1
ATOM 2061 C CA . ASN A 1 270 ? -2.608 13.998 29.271 1.00 78.81 270 ASN A CA 1
ATOM 2062 C C . ASN A 1 270 ? -3.177 12.708 29.876 1.00 78.81 270 ASN A C 1
ATOM 2064 O O . ASN A 1 270 ? -4.391 12.556 30.001 1.00 78.81 270 ASN A O 1
ATOM 2068 N N . GLU A 1 271 ? -2.290 11.805 30.294 1.00 70.75 271 GLU A N 1
ATOM 2069 C CA . GLU A 1 271 ? -2.643 10.494 30.863 1.00 70.75 271 GLU A CA 1
ATOM 2070 C C . GLU A 1 271 ? -3.572 10.586 32.085 1.00 70.75 271 GLU A C 1
ATOM 2072 O O . GLU A 1 271 ? -4.353 9.674 32.344 1.00 70.75 271 GLU A O 1
ATOM 2077 N N . THR A 1 272 ? -3.515 11.692 32.834 1.00 74.06 272 THR A N 1
ATOM 2078 C CA . THR A 1 272 ? -4.306 11.867 34.064 1.00 74.06 272 THR A CA 1
ATOM 2079 C C . THR A 1 272 ? -5.719 12.393 33.827 1.00 74.06 272 THR A C 1
ATOM 2081 O O . THR A 1 272 ? -6.579 12.226 34.690 1.00 74.06 272 THR A O 1
ATOM 2084 N N . ASN A 1 273 ? -5.982 13.018 32.677 1.00 77.44 273 ASN A N 1
ATOM 2085 C CA . ASN A 1 273 ? -7.305 13.531 32.331 1.00 77.44 273 ASN A CA 1
ATOM 2086 C C . ASN A 1 273 ? -7.517 13.476 30.810 1.00 77.44 273 ASN A C 1
ATOM 2088 O O . ASN A 1 273 ? -7.316 14.486 30.125 1.00 77.44 273 ASN A O 1
ATOM 2092 N N . PRO A 1 274 ? -7.884 12.300 30.276 1.00 81.69 274 PRO A N 1
ATOM 2093 C CA . PRO A 1 274 ? -8.042 12.120 28.845 1.00 81.69 274 PRO A CA 1
ATOM 2094 C C . PRO A 1 274 ? -9.288 12.862 28.343 1.00 81.69 274 PRO A C 1
ATOM 2096 O O . PRO A 1 274 ? -10.393 12.697 28.870 1.00 81.69 274 PRO A O 1
ATOM 2099 N N . THR A 1 275 ? -9.130 13.698 27.318 1.00 84.12 275 THR A N 1
ATOM 2100 C CA . THR A 1 275 ? -10.227 14.517 26.780 1.00 84.12 275 THR A CA 1
ATOM 2101 C C . THR A 1 275 ? -10.975 13.755 25.682 1.00 84.12 275 THR A C 1
ATOM 2103 O O . THR A 1 275 ? -10.350 13.107 24.846 1.00 84.12 275 THR A O 1
ATOM 2106 N N . PRO A 1 276 ? -12.319 13.770 25.649 1.00 83.12 276 PRO A N 1
ATOM 2107 C CA . PRO A 1 276 ? -13.066 13.073 24.605 1.00 83.12 276 PRO A CA 1
ATOM 2108 C C . PRO A 1 276 ? -12.833 13.733 23.239 1.00 83.12 276 PRO A C 1
ATOM 2110 O O . PRO A 1 276 ? -12.976 14.948 23.095 1.00 83.12 276 PRO A O 1
ATOM 2113 N N . MET A 1 277 ? -12.509 12.927 22.228 1.00 82.38 277 MET A N 1
ATOM 2114 C CA . MET A 1 277 ? -12.420 13.381 20.842 1.00 82.38 277 MET A CA 1
ATOM 2115 C C . MET A 1 277 ? -13.784 13.271 20.159 1.00 82.38 277 MET A C 1
ATOM 2117 O O . MET A 1 277 ? -14.488 12.270 20.299 1.00 82.38 277 MET A O 1
ATOM 2121 N N . ALA A 1 278 ? -14.149 14.284 19.373 1.00 76.62 278 ALA A N 1
ATOM 2122 C CA . ALA A 1 278 ? -15.352 14.227 18.553 1.00 76.62 278 ALA A CA 1
ATOM 2123 C C . ALA A 1 278 ? -15.167 13.208 17.415 1.00 76.62 278 ALA A C 1
ATOM 2125 O O . ALA A 1 278 ? -14.309 13.380 16.549 1.00 76.62 278 ALA A O 1
ATOM 2126 N N . THR A 1 279 ? -15.983 12.155 17.406 1.00 79.62 279 THR A N 1
ATOM 2127 C CA . THR A 1 279 ? -16.046 11.164 16.324 1.00 79.62 279 THR A CA 1
ATOM 2128 C C . THR A 1 279 ? -17.119 11.560 15.305 1.00 79.62 279 THR A C 1
ATOM 2130 O O . THR A 1 279 ? -18.159 12.116 15.663 1.00 79.62 279 THR A O 1
ATOM 2133 N N . GLN A 1 280 ? -16.861 11.320 14.016 1.00 76.12 280 GLN A N 1
ATOM 2134 C CA . GLN A 1 280 ? -17.829 11.545 12.937 1.00 76.12 280 GLN A CA 1
ATOM 2135 C C . GLN A 1 280 ? -17.962 10.278 12.074 1.00 76.12 280 GLN A C 1
ATOM 2137 O O . GLN A 1 280 ? -16.969 9.869 11.468 1.00 76.12 280 GLN A O 1
ATOM 2142 N N . PRO A 1 281 ? -19.161 9.665 11.979 1.00 74.88 281 PRO A N 1
ATOM 2143 C CA . PRO A 1 281 ? -20.377 9.984 12.740 1.00 74.88 281 PRO A CA 1
ATOM 2144 C C . PRO A 1 281 ? -20.182 9.785 14.254 1.00 74.88 281 PRO A C 1
ATOM 2146 O O . PRO A 1 281 ? -19.243 9.105 14.669 1.00 74.88 281 PRO A O 1
ATOM 2149 N N . VAL A 1 282 ? -21.067 10.382 15.065 1.00 75.50 282 VAL A N 1
ATOM 2150 C CA . VAL A 1 282 ? -21.083 10.135 16.515 1.00 75.50 282 VAL A CA 1
ATOM 2151 C C . VAL A 1 282 ? -21.211 8.633 16.728 1.00 75.50 282 VAL A C 1
ATOM 2153 O O . VAL A 1 282 ? -22.087 7.987 16.147 1.00 75.50 282 VAL A O 1
ATOM 2156 N N . TRP A 1 283 ? -20.298 8.080 17.518 1.00 70.62 283 TRP A N 1
ATOM 2157 C CA . TRP A 1 283 ? -20.256 6.651 17.776 1.00 70.62 283 TRP A CA 1
ATOM 2158 C C . TRP A 1 283 ? -21.360 6.256 18.757 1.00 70.62 283 TRP A C 1
ATOM 2160 O O . TRP A 1 283 ? -21.152 6.165 19.961 1.00 70.62 283 TRP A O 1
ATOM 2170 N N . ASP A 1 284 ? -22.542 6.009 18.211 1.00 64.75 284 ASP A N 1
ATOM 2171 C CA . ASP A 1 284 ? -23.678 5.452 18.934 1.00 64.75 284 ASP A CA 1
ATOM 2172 C C . ASP A 1 284 ? -23.915 3.994 18.535 1.00 64.75 284 ASP A C 1
ATOM 2174 O O . ASP A 1 284 ? -23.472 3.533 17.478 1.00 64.75 284 ASP A O 1
ATOM 2178 N N . SER A 1 285 ? -24.633 3.257 19.387 1.00 64.19 285 SER A N 1
ATOM 2179 C CA . SER A 1 285 ? -25.103 1.910 19.053 1.00 64.19 285 SER A CA 1
ATOM 2180 C C . SER A 1 285 ? -25.839 1.951 17.713 1.00 64.19 285 SER A C 1
ATOM 2182 O O . SER A 1 285 ? -26.752 2.766 17.545 1.00 64.19 285 SER A O 1
ATOM 2184 N N . CYS A 1 286 ? -25.455 1.100 16.759 1.00 54.66 286 CYS A N 1
ATOM 2185 C CA . CYS A 1 286 ? -26.099 1.066 15.450 1.00 54.66 286 CYS A CA 1
ATOM 2186 C C . CYS A 1 286 ? -27.597 0.768 15.622 1.00 54.66 286 CYS A C 1
ATOM 2188 O O . CYS A 1 286 ? -28.013 -0.348 15.921 1.00 54.66 286 CYS A O 1
ATOM 2190 N N . LEU A 1 287 ? -28.450 1.773 15.436 1.00 53.62 287 LEU A N 1
ATOM 2191 C CA . LEU A 1 287 ? -29.885 1.544 15.477 1.00 53.62 287 LEU A CA 1
ATOM 2192 C C . LEU A 1 287 ? -30.249 0.699 14.259 1.00 53.62 287 LEU A C 1
ATOM 2194 O O . LEU A 1 287 ? -30.273 1.182 13.126 1.00 53.62 287 LEU A O 1
ATOM 2198 N N . THR A 1 288 ? -30.537 -0.582 14.487 1.00 48.47 288 THR A N 1
ATOM 2199 C CA . THR A 1 288 ? -31.216 -1.382 13.473 1.00 48.47 288 THR A CA 1
ATOM 2200 C C . THR A 1 288 ? -32.502 -0.645 13.125 1.00 48.47 288 THR A C 1
ATOM 2202 O O . THR A 1 288 ? -33.290 -0.280 14.003 1.00 48.47 288 THR A O 1
ATOM 2205 N N . ARG A 1 289 ? -32.697 -0.359 11.835 1.00 41.94 289 ARG A N 1
ATOM 2206 C CA . ARG A 1 289 ? -33.945 0.213 11.337 1.00 41.94 289 ARG A CA 1
ATOM 2207 C C . ARG A 1 289 ? -35.024 -0.822 11.649 1.00 41.94 289 ARG A C 1
ATOM 2209 O O . ARG A 1 289 ? -35.210 -1.767 10.888 1.00 41.94 289 ARG A O 1
ATOM 2216 N N . ARG A 1 290 ? -35.700 -0.698 12.798 1.00 42.16 290 ARG A N 1
ATOM 2217 C CA . ARG A 1 290 ? -36.964 -1.395 13.023 1.00 42.16 290 ARG A CA 1
ATOM 2218 C C . ARG A 1 290 ? -37.834 -0.954 11.860 1.00 42.16 290 ARG A C 1
ATOM 2220 O O . ARG A 1 290 ? -38.193 0.219 11.771 1.00 42.16 290 ARG A O 1
ATOM 2227 N N . SER A 1 291 ? -38.147 -1.872 10.957 1.00 37.59 291 SER A N 1
ATOM 2228 C CA . SER A 1 291 ? -39.382 -1.762 10.210 1.00 37.59 291 SER A CA 1
ATOM 2229 C C . SER A 1 291 ? -40.482 -1.729 11.266 1.00 37.59 291 SER A C 1
ATOM 2231 O O . SER A 1 291 ? -40.939 -2.760 11.754 1.00 37.59 291 SER A O 1
ATOM 2233 N N . SER A 1 292 ? -40.868 -0.525 11.694 1.00 33.81 292 SER A N 1
ATOM 2234 C CA . SER A 1 292 ? -42.207 -0.342 12.227 1.00 33.81 292 SER A CA 1
ATOM 2235 C C . SER A 1 292 ? -43.136 -0.969 11.192 1.00 33.81 292 SER A C 1
ATOM 2237 O O . SER A 1 292 ? -42.934 -0.709 10.000 1.00 33.81 292 SER A O 1
ATOM 2239 N N . PRO A 1 293 ? -44.102 -1.814 11.584 1.00 38.62 293 PRO A N 1
ATOM 2240 C CA . PRO A 1 293 ? -45.183 -2.141 10.678 1.00 38.62 293 PRO A CA 1
ATOM 2241 C C . PRO A 1 293 ? -45.823 -0.798 10.337 1.00 38.62 293 PRO A C 1
ATOM 2243 O O . PRO A 1 293 ? -46.464 -0.172 11.182 1.00 38.62 293 PRO A O 1
ATOM 2246 N N . ALA A 1 294 ? -45.504 -0.289 9.146 1.00 35.03 294 ALA A N 1
ATOM 2247 C CA . ALA A 1 294 ? -46.115 0.909 8.628 1.00 35.03 294 ALA A CA 1
ATOM 2248 C C . ALA A 1 294 ? -47.611 0.638 8.666 1.00 35.03 294 ALA A C 1
ATOM 2250 O O . ALA A 1 294 ? -48.070 -0.407 8.191 1.00 35.03 294 ALA A O 1
ATOM 2251 N N . ALA A 1 295 ? -48.331 1.549 9.316 1.00 37.06 295 ALA A N 1
ATOM 2252 C CA . ALA A 1 295 ? -49.767 1.615 9.213 1.00 37.06 295 ALA A CA 1
ATOM 2253 C C . ALA A 1 295 ? -50.125 1.432 7.738 1.00 37.06 295 ALA A C 1
ATOM 2255 O O . ALA A 1 295 ? -49.561 2.091 6.865 1.00 37.06 295 ALA A O 1
ATOM 2256 N N . THR A 1 296 ? -50.979 0.445 7.498 1.00 42.66 296 THR A N 1
ATOM 2257 C CA . THR A 1 296 ? -51.636 0.172 6.231 1.00 42.66 296 THR A CA 1
ATOM 2258 C C . THR A 1 296 ? -52.085 1.486 5.611 1.00 42.66 296 THR A C 1
ATOM 2260 O O . THR A 1 296 ? -53.055 2.069 6.078 1.00 42.66 296 THR A O 1
ATOM 2263 N N . ASP A 1 297 ? -51.393 1.921 4.566 1.00 35.91 297 ASP A N 1
ATOM 2264 C CA . ASP A 1 297 ? -51.982 2.762 3.540 1.00 35.91 297 ASP A CA 1
ATOM 2265 C C . ASP A 1 297 ? -51.467 2.302 2.181 1.00 35.91 297 ASP A C 1
ATOM 2267 O O . ASP A 1 297 ? -50.280 2.039 1.970 1.00 35.91 297 ASP A O 1
ATOM 2271 N N . GLY A 1 298 ? -52.436 2.046 1.309 1.00 44.66 298 GLY A N 1
ATOM 2272 C CA . GLY A 1 298 ? -52.285 1.238 0.117 1.00 44.66 298 GLY A CA 1
ATOM 2273 C C . GLY A 1 298 ? -51.392 1.877 -0.936 1.00 44.66 298 GLY A C 1
ATOM 2274 O O . GLY A 1 298 ? -51.624 2.992 -1.383 1.00 44.66 298 GLY A O 1
ATOM 2275 N N . SER A 1 299 ? -50.432 1.096 -1.416 1.00 33.34 299 SER A N 1
ATOM 2276 C CA . SER A 1 299 ? -49.930 1.206 -2.783 1.00 33.34 299 SER A CA 1
ATOM 2277 C C . SER A 1 299 ? -49.358 -0.146 -3.191 1.00 33.34 299 SER A C 1
ATOM 2279 O O . SER A 1 299 ? -48.154 -0.386 -3.218 1.00 33.34 299 SER A O 1
ATOM 2281 N N . THR A 1 300 ? -50.266 -1.079 -3.457 1.00 44.94 300 THR A N 1
ATOM 2282 C CA . THR A 1 300 ? -49.976 -2.308 -4.189 1.00 44.94 300 THR A CA 1
ATOM 2283 C C . THR A 1 300 ? -49.474 -1.957 -5.581 1.00 44.94 300 THR A C 1
ATOM 2285 O O . THR A 1 300 ? -50.223 -1.352 -6.336 1.00 44.94 300 THR A O 1
ATOM 2288 N N . THR A 1 301 ? -48.238 -2.345 -5.891 1.00 46.66 301 THR A N 1
ATOM 2289 C CA . THR A 1 301 ? -47.819 -3.168 -7.046 1.00 46.66 301 THR A CA 1
ATOM 2290 C C . THR A 1 301 ? -46.334 -2.907 -7.281 1.00 46.66 301 THR A C 1
ATOM 2292 O O . THR A 1 301 ? -45.996 -1.869 -7.837 1.00 46.66 301 THR A O 1
ATOM 2295 N N . ASN A 1 302 ? -45.471 -3.801 -6.777 1.00 49.16 302 ASN A N 1
ATOM 2296 C CA . ASN A 1 302 ? -44.173 -4.224 -7.351 1.00 49.16 302 ASN A CA 1
ATOM 2297 C C . ASN A 1 302 ? -43.281 -4.966 -6.329 1.00 49.16 302 ASN A C 1
ATOM 2299 O O . ASN A 1 302 ? -42.389 -5.708 -6.732 1.00 49.16 302 ASN A O 1
ATOM 2303 N N . ASP A 1 303 ? -43.582 -4.901 -5.027 1.00 43.03 303 ASP A N 1
ATOM 2304 C CA . ASP A 1 303 ? -42.777 -5.573 -3.984 1.00 43.03 303 ASP A CA 1
ATOM 2305 C C . ASP A 1 303 ? -43.066 -7.078 -3.804 1.00 43.03 303 ASP A C 1
ATOM 2307 O O . ASP A 1 303 ? -42.335 -7.792 -3.112 1.00 43.03 303 ASP A O 1
ATOM 2311 N N . SER A 1 304 ? -44.106 -7.610 -4.452 1.00 49.75 304 SER A N 1
ATOM 2312 C CA . SER A 1 304 ? -44.471 -9.029 -4.346 1.00 49.75 304 SER A CA 1
ATOM 2313 C C . SER A 1 304 ? -43.527 -9.955 -5.120 1.00 49.75 304 SER A C 1
ATOM 2315 O O . SER A 1 304 ? -43.344 -11.105 -4.717 1.00 49.75 304 SER A O 1
ATOM 2317 N N . ALA A 1 305 ? -42.879 -9.467 -6.185 1.00 50.09 305 ALA A N 1
ATOM 2318 C CA . ALA A 1 305 ? -41.957 -10.271 -6.982 1.00 50.09 305 ALA A CA 1
ATOM 2319 C C . ALA A 1 305 ? -40.672 -10.575 -6.197 1.00 50.09 305 ALA A C 1
ATOM 2321 O O . ALA A 1 305 ? -40.356 -11.748 -6.009 1.00 50.09 305 ALA A O 1
ATOM 2322 N N . ALA A 1 306 ? -40.011 -9.553 -5.639 1.00 48.19 306 ALA A N 1
ATOM 2323 C CA . ALA A 1 306 ? -38.756 -9.692 -4.888 1.00 48.19 306 ALA A CA 1
ATOM 2324 C C . ALA A 1 306 ? -38.918 -10.467 -3.566 1.00 48.19 306 ALA A C 1
ATOM 2326 O O . ALA A 1 306 ? -38.069 -11.286 -3.201 1.00 48.19 306 ALA A O 1
ATOM 2327 N N . ALA A 1 307 ? -40.042 -10.271 -2.867 1.00 51.00 307 ALA A N 1
ATOM 2328 C CA . ALA A 1 307 ? -40.357 -11.027 -1.657 1.00 51.00 307 ALA A CA 1
ATOM 2329 C C . ALA A 1 307 ? -40.627 -12.515 -1.955 1.00 51.00 307 ALA A C 1
ATOM 2331 O O . ALA A 1 307 ? -40.282 -13.386 -1.152 1.00 51.00 307 ALA A O 1
ATOM 2332 N N . SER A 1 308 ? -41.199 -12.828 -3.125 1.00 56.34 308 SER A N 1
ATOM 2333 C CA . SER A 1 308 ? -41.436 -14.214 -3.542 1.00 56.34 308 SER A CA 1
ATOM 2334 C C . SER A 1 308 ? -40.146 -14.939 -3.944 1.00 56.34 308 SER A C 1
ATOM 2336 O O . SER A 1 308 ? -39.987 -16.113 -3.604 1.00 56.34 308 SER A O 1
ATOM 2338 N N . THR A 1 309 ? -39.185 -14.252 -4.575 1.00 56.88 309 THR A N 1
ATOM 2339 C CA . THR A 1 309 ? -37.873 -14.822 -4.922 1.00 56.88 309 THR A CA 1
ATOM 2340 C C . THR A 1 309 ? -37.029 -15.093 -3.683 1.00 56.88 309 THR A C 1
ATOM 2342 O O . THR A 1 309 ? -36.445 -16.169 -3.575 1.00 56.88 309 THR A O 1
ATOM 2345 N N . ALA A 1 310 ? -37.019 -14.180 -2.707 1.00 52.59 310 ALA A N 1
ATOM 2346 C CA . ALA A 1 310 ? -36.282 -14.374 -1.456 1.00 52.59 310 ALA A CA 1
ATOM 2347 C C . ALA A 1 310 ? -36.803 -15.581 -0.654 1.00 52.59 310 ALA A C 1
ATOM 2349 O O . ALA A 1 310 ? -36.019 -16.382 -0.138 1.00 52.59 310 ALA A O 1
ATOM 2350 N N . ARG A 1 311 ? -38.129 -15.765 -0.615 1.00 61.34 311 ARG A N 1
ATOM 2351 C CA . ARG A 1 311 ? -38.765 -16.887 0.089 1.00 61.34 311 ARG A CA 1
ATOM 2352 C C . ARG A 1 311 ? -38.495 -18.230 -0.598 1.00 61.34 311 ARG A C 1
ATOM 2354 O O . ARG A 1 311 ? -38.214 -19.214 0.082 1.00 61.34 311 ARG A O 1
ATOM 2361 N N . ARG A 1 312 ? -38.489 -18.259 -1.937 1.00 64.19 312 ARG A N 1
ATOM 2362 C CA . ARG A 1 312 ? -38.132 -19.451 -2.729 1.00 64.19 312 ARG A CA 1
ATOM 2363 C C . ARG A 1 312 ? -36.650 -19.810 -2.605 1.00 64.19 312 ARG A C 1
ATOM 2365 O O . ARG A 1 312 ? -36.321 -20.989 -2.510 1.00 64.19 312 ARG A O 1
ATOM 2372 N N . LEU A 1 313 ? -35.765 -18.814 -2.522 1.00 60.69 313 LEU A N 1
ATOM 2373 C CA . LEU A 1 313 ? -34.337 -19.032 -2.280 1.00 60.69 313 LEU A CA 1
ATOM 2374 C C . LEU A 1 313 ? -34.097 -19.647 -0.890 1.00 60.69 313 LEU A C 1
ATOM 2376 O O . LEU A 1 313 ? -33.307 -20.578 -0.749 1.00 60.69 313 LEU A O 1
ATOM 2380 N N . GLN A 1 314 ? -34.822 -19.183 0.132 1.00 64.69 314 GLN A N 1
ATOM 2381 C CA . GLN A 1 314 ? -34.745 -19.755 1.480 1.00 64.69 314 GLN A CA 1
ATOM 2382 C C . GLN A 1 314 ? -35.303 -21.184 1.556 1.00 64.69 314 GLN A C 1
ATOM 2384 O O . GLN A 1 314 ? -34.707 -22.023 2.233 1.00 64.69 314 GLN A O 1
ATOM 2389 N N . GLU A 1 315 ? -36.374 -21.504 0.823 1.00 67.38 315 GLU A N 1
ATOM 2390 C CA . GLU A 1 315 ? -36.856 -22.888 0.699 1.00 67.38 315 GLU A CA 1
ATOM 2391 C C . GLU A 1 315 ? -35.865 -23.791 -0.052 1.00 67.38 315 GLU A C 1
ATOM 2393 O O . GLU A 1 315 ? -35.640 -24.930 0.363 1.00 67.38 315 GLU A O 1
ATOM 2398 N N . ALA A 1 316 ? -35.213 -23.289 -1.106 1.00 58.50 316 ALA A N 1
ATOM 2399 C CA . ALA A 1 316 ? -34.187 -24.028 -1.842 1.00 58.50 316 ALA A CA 1
ATOM 2400 C C . ALA A 1 316 ? -32.951 -24.323 -0.970 1.00 58.50 316 ALA A C 1
ATOM 2402 O O . ALA A 1 316 ? -32.463 -25.453 -0.950 1.00 58.50 316 ALA A O 1
ATOM 2403 N N . ILE A 1 317 ? -32.500 -23.352 -0.169 1.00 62.41 317 ILE A N 1
ATOM 2404 C CA . ILE A 1 317 ? -31.399 -23.529 0.795 1.00 62.41 317 ILE A CA 1
ATOM 2405 C C . ILE A 1 317 ? -31.781 -24.538 1.895 1.00 62.41 317 ILE A C 1
ATOM 2407 O O . ILE A 1 317 ? -30.948 -25.344 2.317 1.00 62.41 317 ILE A O 1
ATOM 2411 N N . GLY A 1 318 ? -33.046 -24.554 2.329 1.00 56.22 318 GLY A N 1
ATOM 2412 C CA . GLY A 1 318 ? -33.564 -25.556 3.268 1.00 56.22 318 GLY A CA 1
ATOM 2413 C C . GLY A 1 318 ? -33.574 -26.980 2.694 1.00 56.22 318 GLY A C 1
ATOM 2414 O O . GLY A 1 318 ? -33.217 -27.937 3.385 1.00 56.22 318 GLY A O 1
ATOM 2415 N N . ARG A 1 319 ? -33.911 -27.129 1.407 1.00 60.44 319 ARG A N 1
ATOM 2416 C CA . ARG A 1 319 ? -33.869 -28.423 0.700 1.00 60.44 319 ARG A CA 1
ATOM 2417 C C . ARG A 1 319 ? -32.441 -28.905 0.444 1.00 60.44 319 ARG A C 1
ATOM 2419 O O . ARG A 1 319 ? -32.168 -30.090 0.600 1.00 60.44 319 ARG A O 1
ATOM 2426 N N . LEU A 1 320 ? -31.509 -27.997 0.156 1.00 53.09 320 LEU A N 1
ATOM 2427 C CA . LEU A 1 320 ? -30.085 -28.325 0.002 1.00 53.09 320 LEU A CA 1
ATOM 2428 C C . LEU A 1 320 ? -29.449 -28.823 1.308 1.00 53.09 320 LEU A C 1
ATOM 2430 O O . LEU A 1 320 ? -28.604 -29.708 1.272 1.00 53.09 320 LEU A O 1
ATOM 2434 N N . ARG A 1 321 ? -29.894 -28.322 2.468 1.00 59.56 321 ARG A N 1
ATOM 2435 C CA . ARG A 1 321 ? -29.441 -28.822 3.780 1.00 59.56 321 ARG A CA 1
ATOM 2436 C C . ARG A 1 321 ? -29.987 -30.200 4.156 1.00 59.56 321 ARG A C 1
ATOM 2438 O O . ARG A 1 321 ? -29.409 -30.843 5.025 1.00 59.56 321 ARG A O 1
ATOM 2445 N N . SER A 1 322 ? -31.089 -30.636 3.548 1.00 56.38 322 SER A N 1
ATOM 2446 C CA . SER A 1 322 ? -31.715 -31.939 3.829 1.00 56.38 322 SER A CA 1
ATOM 2447 C C . SER A 1 322 ? -31.398 -33.012 2.782 1.00 56.38 322 SER A C 1
ATOM 2449 O O . SER A 1 322 ? -31.635 -34.193 3.029 1.00 56.38 322 SER A O 1
ATOM 2451 N N . ALA A 1 323 ? -30.819 -32.638 1.637 1.00 53.91 323 ALA A N 1
ATOM 2452 C CA . ALA A 1 323 ? -30.372 -33.577 0.618 1.00 53.91 323 ALA A CA 1
ATOM 2453 C C . ALA A 1 323 ? -29.003 -34.178 0.991 1.00 53.91 323 ALA A C 1
ATOM 2455 O O . ALA A 1 323 ? -27.959 -33.559 0.808 1.00 53.91 323 ALA A O 1
ATOM 2456 N N . ALA A 1 324 ? -29.003 -35.410 1.503 1.00 50.78 324 ALA A N 1
ATOM 2457 C CA . ALA A 1 324 ? -27.789 -36.205 1.654 1.00 50.78 324 ALA A CA 1
ATOM 2458 C C . ALA A 1 324 ? -27.281 -36.649 0.267 1.00 50.78 324 ALA A C 1
ATOM 2460 O O . ALA A 1 324 ? -27.901 -37.493 -0.382 1.00 50.78 324 ALA A O 1
ATOM 2461 N N . GLY A 1 325 ? -26.170 -36.059 -0.187 1.00 58.09 325 GLY A N 1
ATOM 2462 C CA . GLY A 1 325 ? -25.447 -36.451 -1.403 1.00 58.09 325 GLY A CA 1
ATOM 2463 C C . GLY A 1 325 ? -25.117 -35.276 -2.330 1.00 58.09 325 GLY A C 1
ATOM 2464 O O . GLY A 1 325 ? -26.011 -34.617 -2.861 1.00 58.09 325 GLY A O 1
ATOM 2465 N N . GLU A 1 326 ? -23.820 -35.054 -2.552 1.00 55.34 326 GLU A N 1
ATOM 2466 C CA . GLU A 1 326 ? -23.230 -33.912 -3.273 1.00 55.34 326 GLU A CA 1
ATOM 2467 C C . GLU A 1 326 ? -23.702 -33.780 -4.737 1.00 55.34 326 GLU A C 1
ATOM 2469 O O . GLU A 1 326 ? -23.878 -32.670 -5.240 1.00 55.34 326 GLU A O 1
ATOM 2474 N N . GLU A 1 327 ? -24.023 -34.892 -5.405 1.00 56.44 327 GLU A N 1
ATOM 2475 C CA . GLU A 1 327 ? -24.526 -34.871 -6.788 1.00 56.44 327 GLU A CA 1
ATOM 2476 C C . GLU A 1 327 ? -25.980 -34.389 -6.906 1.00 56.44 327 GLU A C 1
ATOM 2478 O O . GLU A 1 327 ? -26.339 -33.716 -7.873 1.00 56.44 327 GLU A O 1
ATOM 2483 N N . ARG A 1 328 ? -26.825 -34.647 -5.897 1.00 54.78 328 ARG A N 1
ATOM 2484 C CA . ARG A 1 328 ? -28.232 -34.200 -5.902 1.00 54.78 328 ARG A CA 1
ATOM 2485 C C . ARG A 1 328 ? -28.361 -32.703 -5.611 1.00 54.78 328 ARG A C 1
ATOM 2487 O O . ARG A 1 328 ? -29.298 -32.063 -6.084 1.00 54.78 328 ARG A O 1
ATOM 2494 N N . ALA A 1 329 ? -27.402 -32.144 -4.871 1.00 55.41 329 ALA A N 1
ATOM 2495 C CA . ALA A 1 329 ? -27.325 -30.719 -4.572 1.00 55.41 329 ALA A CA 1
ATOM 2496 C C . ALA A 1 329 ? -26.976 -29.881 -5.814 1.00 55.41 329 ALA A C 1
ATOM 2498 O O . ALA A 1 329 ? -27.574 -28.826 -6.018 1.00 55.41 329 ALA A O 1
ATOM 2499 N N . ARG A 1 330 ? -26.075 -30.371 -6.681 1.00 60.56 330 ARG A N 1
ATOM 2500 C CA . ARG A 1 330 ? -25.705 -29.683 -7.932 1.00 60.56 330 ARG A CA 1
ATOM 2501 C C . ARG A 1 330 ? -26.870 -29.573 -8.919 1.00 60.56 330 ARG A C 1
ATOM 2503 O O . ARG A 1 330 ? -27.121 -28.479 -9.415 1.00 60.56 330 ARG A O 1
ATOM 2510 N N . GLY A 1 331 ? -27.629 -30.652 -9.130 1.00 61.78 331 GLY A N 1
ATOM 2511 C CA . GLY A 1 331 ? -28.776 -30.637 -10.052 1.00 61.78 331 GLY A CA 1
ATOM 2512 C C . GLY A 1 331 ? -29.902 -29.685 -9.622 1.00 61.78 331 GLY A C 1
ATOM 2513 O O . GLY A 1 331 ? -30.515 -29.017 -10.454 1.00 61.78 331 GLY A O 1
ATOM 2514 N N . LEU A 1 332 ? -30.145 -29.553 -8.312 1.00 58.34 332 LEU A N 1
ATOM 2515 C CA . LEU A 1 332 ? -31.131 -28.599 -7.790 1.00 58.34 332 LEU A CA 1
ATOM 2516 C C . LEU A 1 332 ? -30.667 -27.143 -7.936 1.00 58.34 332 LEU A C 1
ATOM 2518 O O . LEU A 1 332 ? -31.489 -26.266 -8.197 1.00 58.34 332 LEU A O 1
ATOM 2522 N N . LEU A 1 333 ? -29.363 -26.890 -7.814 1.00 59.22 333 LEU A N 1
ATOM 2523 C CA . LEU A 1 333 ? -28.793 -25.548 -7.911 1.00 59.22 333 LEU A CA 1
ATOM 2524 C C . LEU A 1 333 ? -28.813 -25.019 -9.353 1.00 59.22 333 LEU A C 1
ATOM 2526 O O . LEU A 1 333 ? -29.180 -23.865 -9.554 1.00 59.22 333 LEU A O 1
ATOM 2530 N N . GLU A 1 334 ? -28.529 -25.861 -10.354 1.00 62.53 334 GLU A N 1
ATOM 2531 C CA . GLU A 1 334 ? -28.647 -25.483 -11.775 1.00 62.53 334 GLU A CA 1
ATOM 2532 C C . GLU A 1 334 ? -30.094 -25.183 -12.185 1.00 62.53 334 GLU A C 1
ATOM 2534 O O . GLU A 1 334 ? -30.351 -24.178 -12.849 1.00 62.53 334 GLU A O 1
ATOM 2539 N N . SER A 1 335 ? -31.053 -26.002 -11.740 1.00 63.59 335 SER A N 1
ATOM 2540 C CA . SER A 1 335 ? -32.471 -25.786 -12.063 1.00 63.59 335 SER A CA 1
ATOM 2541 C C . SER A 1 335 ? -33.016 -24.468 -11.489 1.00 63.59 335 SER A C 1
ATOM 2543 O O . SER A 1 335 ? -33.704 -23.727 -12.189 1.00 63.59 335 SER A O 1
ATOM 2545 N N . ALA A 1 336 ? -32.634 -24.118 -10.255 1.00 58.88 336 ALA A N 1
ATOM 2546 C CA . ALA A 1 336 ? -33.056 -22.877 -9.607 1.00 58.88 336 ALA A CA 1
ATOM 2547 C C . ALA A 1 336 ? -32.422 -21.622 -10.236 1.00 58.88 336 ALA A C 1
ATOM 2549 O O . ALA A 1 336 ? -33.046 -20.560 -10.263 1.00 58.88 336 ALA A O 1
ATOM 2550 N N . LEU A 1 337 ? -31.192 -21.731 -10.750 1.00 58.12 337 LEU A N 1
ATOM 2551 C CA . LEU A 1 337 ? -30.492 -20.619 -11.400 1.00 58.12 337 LEU A CA 1
ATOM 2552 C C . LEU A 1 337 ? -31.050 -20.338 -12.802 1.00 58.12 337 LEU A C 1
ATOM 2554 O O . LEU A 1 337 ? -31.216 -19.174 -13.166 1.00 58.12 337 LEU A O 1
ATOM 2558 N N . LEU A 1 338 ? -31.411 -21.382 -13.556 1.00 58.09 338 LEU A N 1
ATOM 2559 C CA . LEU A 1 338 ? -32.031 -21.244 -14.879 1.00 58.09 338 LEU A CA 1
ATOM 2560 C C . LEU A 1 338 ? -33.431 -20.606 -14.810 1.00 58.09 338 LEU A C 1
ATOM 2562 O O . LEU A 1 338 ? -33.753 -19.752 -15.636 1.00 58.09 338 LEU A O 1
ATOM 2566 N N . GLU A 1 339 ? -34.236 -20.928 -13.793 1.00 55.69 339 GLU A N 1
ATOM 2567 C CA . GLU A 1 339 ? -35.544 -20.280 -13.590 1.00 55.69 339 GLU A CA 1
ATOM 2568 C C . GLU A 1 339 ? -35.427 -18.816 -13.134 1.00 55.69 339 GLU A C 1
ATOM 2570 O O . GLU A 1 339 ? -36.229 -17.973 -13.543 1.00 55.69 339 GLU A O 1
ATOM 2575 N N . ALA A 1 340 ? -34.417 -18.478 -12.324 1.00 53.47 340 ALA A N 1
ATOM 2576 C CA . ALA A 1 340 ? -34.206 -17.107 -11.856 1.00 53.47 340 ALA A CA 1
ATOM 2577 C C . ALA A 1 340 ? -33.783 -16.153 -12.989 1.00 53.47 340 ALA A C 1
ATOM 2579 O O . ALA A 1 340 ? -34.193 -14.991 -12.999 1.00 53.47 340 ALA A O 1
ATOM 2580 N N . VAL A 1 341 ? -33.007 -16.643 -13.962 1.00 55.53 341 VAL A N 1
ATOM 2581 C CA . VAL A 1 341 ? -32.562 -15.855 -15.125 1.00 55.53 341 VAL A CA 1
ATOM 2582 C C . VAL A 1 341 ? -33.689 -15.659 -16.146 1.00 55.53 341 VAL A C 1
ATOM 2584 O O . VAL A 1 341 ? -33.767 -14.605 -16.772 1.00 55.53 341 VAL A O 1
ATOM 2587 N N . SER A 1 342 ? -34.625 -16.606 -16.267 1.00 49.38 342 SER A N 1
ATOM 2588 C CA . SER A 1 342 ? -35.765 -16.465 -17.185 1.00 49.38 342 SER A CA 1
ATOM 2589 C C . SER A 1 342 ? -36.783 -15.396 -16.753 1.00 49.38 342 SER A C 1
ATOM 2591 O O . SER A 1 342 ? -37.565 -14.942 -17.586 1.00 49.38 342 SER A O 1
ATOM 2593 N N . ASN A 1 343 ? -36.788 -14.983 -15.479 1.00 47.09 343 ASN A N 1
ATOM 2594 C CA . ASN A 1 343 ? -37.803 -14.081 -14.917 1.00 47.09 343 ASN A CA 1
ATOM 2595 C C . ASN A 1 343 ? -37.341 -12.618 -14.756 1.00 47.09 343 ASN A C 1
ATOM 2597 O O . ASN A 1 343 ? -38.137 -11.773 -14.352 1.00 47.09 343 ASN A O 1
ATOM 2601 N N . SER A 1 344 ? -36.079 -12.296 -15.070 1.00 47.22 344 SER A N 1
ATOM 2602 C CA . SER A 1 344 ? -35.539 -10.924 -15.010 1.00 47.22 344 SER A CA 1
ATOM 2603 C C . SER A 1 344 ? -35.536 -10.190 -16.363 1.00 47.22 344 SER A C 1
ATOM 2605 O O . SER A 1 344 ? -35.150 -9.026 -16.429 1.00 47.22 344 SER A O 1
ATOM 2607 N N . GLY A 1 345 ? -35.993 -10.837 -17.442 1.00 38.88 345 GLY A N 1
ATOM 2608 C CA . GLY A 1 345 ? -35.881 -10.350 -18.824 1.00 38.88 345 GLY A CA 1
ATOM 2609 C C . GLY A 1 345 ? -37.049 -9.526 -19.389 1.00 38.88 345 GLY A C 1
ATOM 2610 O O . GLY A 1 345 ? -37.160 -9.436 -20.608 1.00 38.88 345 GLY A O 1
ATOM 2611 N N . GLY A 1 346 ? -37.934 -8.939 -18.573 1.00 40.06 346 GLY A N 1
ATOM 2612 C CA . GLY A 1 346 ? -39.113 -8.213 -19.076 1.00 40.06 346 GLY A CA 1
ATOM 2613 C C . GLY A 1 346 ? -39.368 -6.867 -18.394 1.00 40.06 346 GLY A C 1
ATOM 2614 O O . GLY A 1 346 ? -40.023 -6.831 -17.358 1.00 40.06 346 GLY A O 1
ATOM 2615 N N . GLY A 1 347 ? -38.906 -5.760 -18.995 1.00 30.28 347 GLY A N 1
ATOM 2616 C CA . GLY A 1 347 ? -39.249 -4.393 -18.568 1.00 30.28 347 GLY A CA 1
ATOM 2617 C C . GLY A 1 347 ? -38.506 -3.271 -19.316 1.00 30.28 347 GLY A C 1
ATOM 2618 O O . GLY A 1 347 ? -37.452 -2.829 -18.876 1.00 30.28 347 GLY A O 1
ATOM 2619 N N . SER A 1 348 ? -39.082 -2.822 -20.440 1.00 34.94 348 SER A N 1
ATOM 2620 C CA . SER A 1 348 ? -38.799 -1.618 -21.264 1.00 34.94 348 SER A CA 1
ATOM 2621 C C . SER A 1 348 ? -38.610 -0.323 -20.442 1.00 34.94 348 SER A C 1
ATOM 2623 O O . SER A 1 348 ? -39.287 -0.156 -19.437 1.00 34.94 348 SER A O 1
ATOM 2625 N N . GLY A 1 349 ? -37.750 0.653 -20.767 1.00 32.38 349 GLY A N 1
ATOM 2626 C CA . GLY A 1 349 ? -37.628 1.402 -22.024 1.00 32.38 349 GLY A CA 1
ATOM 2627 C C . GLY A 1 349 ? -38.282 2.793 -21.882 1.00 32.38 349 GLY A C 1
ATOM 2628 O O . GLY A 1 349 ? -39.499 2.889 -21.966 1.00 32.38 349 GLY A O 1
ATOM 2629 N N . SER A 1 350 ? -37.502 3.865 -21.667 1.00 29.86 350 SER A N 1
ATOM 2630 C CA . SER A 1 350 ? -37.958 5.251 -21.886 1.00 29.86 350 SER A CA 1
ATOM 2631 C C . SER A 1 350 ? -36.786 6.208 -22.134 1.00 29.86 350 SER A C 1
ATOM 2633 O O . SER A 1 350 ? -35.829 6.282 -21.366 1.00 29.86 350 SER A O 1
ATOM 2635 N N . SER A 1 351 ? -36.882 6.899 -23.264 1.00 35.19 351 SER A N 1
ATOM 2636 C CA . SER A 1 351 ? -35.971 7.877 -23.850 1.00 35.19 351 SER A CA 1
ATOM 2637 C C . SER A 1 351 ? -36.076 9.256 -23.195 1.00 35.19 351 SER A C 1
ATOM 2639 O O . SER A 1 351 ? -37.183 9.741 -22.973 1.00 35.19 351 SER A O 1
ATOM 2641 N N . SER A 1 352 ? -34.956 9.962 -23.031 1.00 32.56 352 SER A N 1
ATOM 2642 C CA . SER A 1 352 ? -34.920 11.434 -23.021 1.00 32.56 352 SER A CA 1
ATOM 2643 C C . SER A 1 352 ? -33.538 11.917 -23.457 1.00 32.56 352 SER A C 1
ATOM 2645 O O . SER A 1 352 ? -32.528 11.573 -22.850 1.00 32.56 352 SER A O 1
ATOM 2647 N N . GLY A 1 353 ? -33.514 12.652 -24.570 1.00 31.30 353 GLY A N 1
ATOM 2648 C CA . GLY A 1 353 ? -32.315 13.218 -25.175 1.00 31.30 353 GLY A CA 1
ATOM 2649 C C . GLY A 1 353 ? -31.830 14.476 -24.460 1.00 31.30 353 GLY A C 1
ATOM 2650 O O . GLY A 1 353 ? -32.619 15.241 -23.911 1.00 31.30 353 GLY A O 1
ATOM 2651 N N . VAL A 1 354 ? -30.518 14.700 -24.521 1.00 31.05 354 VAL A N 1
ATOM 2652 C CA . VAL A 1 354 ? -29.878 15.967 -24.165 1.00 31.05 354 VAL A CA 1
ATOM 2653 C C . VAL A 1 354 ? -29.212 16.506 -25.424 1.00 31.05 354 VAL A C 1
ATOM 2655 O O . VAL A 1 354 ? -28.341 15.865 -26.010 1.00 31.05 354 VAL A O 1
ATOM 2658 N N . ALA A 1 355 ? -29.697 17.667 -25.856 1.00 29.73 355 ALA A N 1
ATOM 2659 C CA . ALA A 1 355 ? -29.154 18.445 -26.952 1.00 29.73 355 ALA A CA 1
ATOM 2660 C C . ALA A 1 355 ? -27.809 19.067 -26.550 1.00 29.73 355 ALA A C 1
ATOM 2662 O O . ALA A 1 355 ? -27.670 19.636 -25.469 1.00 29.73 355 ALA A O 1
ATOM 2663 N N . VAL A 1 356 ? -26.843 18.973 -27.461 1.00 30.84 356 VAL A N 1
ATOM 2664 C CA . VAL A 1 356 ? -25.605 19.752 -27.464 1.00 30.84 356 VAL A CA 1
ATOM 2665 C C . VAL A 1 356 ? -25.892 21.036 -28.241 1.00 30.84 356 VAL A C 1
ATOM 2667 O O . VAL A 1 356 ? -26.312 20.967 -29.395 1.00 30.84 356 VAL A O 1
ATOM 2670 N N . ALA A 1 357 ? -25.671 22.190 -27.616 1.00 33.00 357 ALA A N 1
ATOM 2671 C CA . ALA A 1 357 ? -25.524 23.468 -28.303 1.00 33.00 357 ALA A CA 1
ATOM 2672 C C . ALA A 1 357 ? -24.079 23.939 -28.111 1.00 33.00 357 ALA A C 1
ATOM 2674 O O . ALA A 1 357 ? -23.546 23.848 -27.000 1.00 33.00 357 ALA A O 1
ATOM 2675 N N . GLY A 1 358 ? -23.461 24.341 -29.223 1.00 34.62 358 GLY A N 1
ATOM 2676 C CA . GLY A 1 358 ? -22.146 24.976 -29.274 1.00 34.62 358 GLY A CA 1
ATOM 2677 C C . GLY A 1 358 ? -22.195 26.483 -29.103 1.00 34.62 358 GLY A C 1
ATOM 2678 O O . GLY A 1 358 ? -23.291 27.020 -28.818 1.00 34.62 358 GLY A O 1
#

Sequence (358 aa):
MEGDAGGSRGIAAGPKGSVLAERYARGELRAPPAAAAAAATGRGAPQPPPRFPTNEEVVKALQERVETTVDLCRNYRHAAWYMLFVALYMVVLYFQASSFHAAEVVSTLKRELLEDPAVNTLAFASGDQVLAYLGNHVLRPIWTDPVCGDGRCEPPWEFPAWGPFGCRADCGRQPNVSPVIVAVTGNFLGHASLSPRTLMAAVRWNLCLADPARRRRGGADLCWFETDQTFSQYQETQIQSVTLVPGTWYVRVLGDYAGRVSGSVHDAVNETNPTPMATQPVWDSCLTRRSSPAATDGSTTNDSAAASTARRLQEAIGRLRSAAGEERARGLLESALLEAVSNSGGGSGSSSGVAVAG

Secondary structure (DSSP, 8-state):
---------------PPPHHHHHHHTT-SPPPTTTTGGGGS-----PPPPPPPPHHHHHHHHHHHHHHHHHHHHHHHHHHHHHHHHHHHHHHHHHHTTHHHHHHHHHHHHHHHSS-TT-S----SSHHHHHHHIIIIIIHHHTPPP-TTSS---TTT--BBBTTBSBHHHH-B-S--EEEEEEEEEE----SSS-HHHHHHH-EEEEEE--HHHHHTTPPPEESSSS-EE-SSSEEEEEEEEEE-SS-EEEEEES-TT--EEEEEEE-SSTTSPEEPPPSS-------------------SSHHHHHHHHHHHHHHHHHHHH--SHHHHHHHHHHHHHHHHHTS--------------

Organism: NCBI:txid307507

Foldseek 3Di:
DDDDDDDDDDDDDPDDDDPVVVCVVVVVDDDDCVVVVVPPDDDDDPDDPPPDPDPVNVVVVVVVVVVVVVVVVVVVVVVVVVVVVVVVVVVVVVVVVVCVVVVVVVQVVCVQLPVDSVDPDDDDPDPVRVVVSCVPRPCCVVPPQDDQAPQAQDPPSAEADFQPDHRCRRHNHDPAKFKKKKKKKFALPDDDPDDLVLQQVFKWKWKWFPDPVCVVVVHDTHTNDPDTDGDPDNIDIDIDIGIDHPGDMDMDMGSNPQLRMFIWMWGCPPVVDTHTDDDVVHGDRPPDPPPPVPPDDDDDDDVPVVVVLVVVVVVLVVVLVVDDDPVVNVVSVVVSVVVVVVPPPDDDDDDDDDDDDD